Protein AF-A0A8D8DZF0-F1 (afdb_monomer_lite)

Organism: Culex pipiens (NCBI:txid7175)

InterPro domains:
  IPR008942 ENTH/VHS [G3DSA:1.25.40.90] (1-126)
  IPR008942 ENTH/VHS [SSF48464] (10-126)
  IPR011417 AP180 N-terminal homology (ANTH) domain [PF07651] (11-274)
  IPR013809 ENTH domain [PS50942] (3-131)
  IPR013809 ENTH domain [SM00273] (9-131)
  IPR030224 Sla2 family [PTHR10407] (5-303)

Foldseek 3Di:
DDDDPVLLVVLLVLLCQQLDLDLFHRDPVSLVSNQVSCVVHQECPSVCVRLVPPVLLPGLSSVLSSLLSLLSNLQRHHQCHLVVCLVCLVVLQVSLVSLCVPPLLSSPLSVLSSVLSSLLSVLCVVQVQQGSLNDDDPCSLVVSCVLPLVSLVVNLVSLLSNLVSLLSSLVSLVVSCVVVVPDCPDRNVVSSCVSNVSSLSSNQSSLVSNLVSLLSNLVPDDPVVCPVSVVSNQVSLVSLQVSLVVQVVRPSCVQFKDRWHDDPHDFDSNDNVSVVVDDRTDIDGDPDPPPPPPPPPPPDPDDPDPDDDDDDDDDDDD

Radius of gyration: 24.43 Å; chains: 1; bounding box: 61×41×110 Å

Secondary structure (DSSP, 8-state):
-PPPHHHHHHHHHHHHHHT-SSSSPPPHHHHHHHHHHHHHTTSSHHHHHHHTTS-TTT-HHHHHHHHHHHHHHHHHS-TTHHHHHGGGHHHHHHHHHHHHT--SSHHHHHHHHHHHHHHHHHHHHH-TTS-TT----TTHHHHHHTT-HHHHHHHHHHHHHHHHHHHHHHHHHHHHHHHTT--TTSHHHHHHHTTHHHHHHHHHHHHHHHHHHHHHHHHHS-TGGGHHHHHHHHHHHHHHHHHHHHHHTSHHHHTT-B-----SS---TT-THHHHT--PPP-BPPP--GGG-----------------PPPPPPPP-

Structure (mmCIF, N/CA/C/O backbone):
data_AF-A0A8D8DZF0-F1
#
_entry.id   AF-A0A8D8DZF0-F1
#
loop_
_atom_site.group_PDB
_atom_site.id
_atom_site.type_symbol
_atom_site.label_atom_id
_atom_site.label_alt_id
_atom_site.label_comp_id
_atom_site.label_asym_id
_atom_site.label_entity_id
_atom_site.label_seq_id
_atom_site.pdbx_PDB_ins_code
_atom_site.Cartn_x
_atom_site.Cartn_y
_atom_site.Cartn_z
_atom_site.occupancy
_atom_site.B_iso_or_equiv
_atom_site.auth_seq_id
_atom_site.auth_comp_id
_atom_site.auth_asym_id
_atom_site.auth_atom_id
_atom_site.pdbx_PDB_model_num
ATOM 1 N N . MET A 1 1 ? -14.101 5.273 -23.393 1.00 54.47 1 MET A N 1
ATOM 2 C CA . MET A 1 1 ? -13.353 5.794 -24.551 1.00 54.47 1 MET A CA 1
ATOM 3 C C . MET A 1 1 ? -12.095 4.962 -24.620 1.00 54.47 1 MET A C 1
ATOM 5 O O . MET A 1 1 ? -11.451 4.821 -23.587 1.00 54.47 1 MET A O 1
ATOM 9 N N . SER A 1 2 ? -11.855 4.296 -25.746 1.00 74.06 2 SER A N 1
ATOM 10 C CA . SER A 1 2 ? -10.623 3.526 -25.932 1.00 74.06 2 SER A CA 1
ATOM 11 C C . SER A 1 2 ? -9.455 4.498 -26.076 1.00 74.06 2 SER A C 1
ATOM 13 O O . SER A 1 2 ? -9.645 5.575 -26.639 1.00 74.06 2 SER A O 1
ATOM 15 N N . LEU A 1 3 ? -8.281 4.127 -25.564 1.00 84.62 3 LEU A N 1
ATOM 16 C CA . LEU A 1 3 ? -7.038 4.843 -25.858 1.00 84.62 3 LEU A CA 1
ATOM 17 C C . LEU A 1 3 ? -6.816 4.852 -27.374 1.00 84.62 3 LEU A C 1
ATOM 19 O O . LEU A 1 3 ? -7.144 3.870 -28.044 1.00 84.62 3 LEU A O 1
ATOM 23 N N . THR A 1 4 ? -6.244 5.933 -27.900 1.00 91.62 4 THR A N 1
ATOM 24 C CA . THR A 1 4 ? -5.711 5.926 -29.268 1.00 91.62 4 THR A CA 1
ATOM 25 C C . THR A 1 4 ? -4.501 4.990 -29.356 1.00 91.62 4 THR A C 1
ATOM 27 O O . THR A 1 4 ? -3.814 4.762 -28.355 1.00 91.62 4 THR A O 1
ATOM 30 N N . ASP A 1 5 ? -4.184 4.485 -30.550 1.00 90.88 5 ASP A N 1
ATOM 31 C CA . ASP A 1 5 ? -3.035 3.585 -30.745 1.00 90.88 5 ASP A CA 1
ATOM 32 C C . ASP A 1 5 ? -1.721 4.221 -30.278 1.00 90.88 5 ASP A C 1
ATOM 34 O O . ASP A 1 5 ? -0.899 3.578 -29.623 1.00 90.88 5 ASP A O 1
ATOM 38 N N . LYS A 1 6 ? -1.556 5.526 -30.534 1.00 92.06 6 LYS A N 1
ATOM 39 C CA . LYS A 1 6 ? -0.396 6.302 -30.082 1.00 92.06 6 LYS A CA 1
ATOM 40 C C . LYS A 1 6 ? -0.307 6.363 -28.555 1.00 92.06 6 LYS A C 1
ATOM 42 O O . LYS A 1 6 ? 0.773 6.177 -27.997 1.00 92.06 6 LYS A O 1
ATOM 47 N N . GLU A 1 7 ? -1.417 6.607 -27.861 1.00 92.25 7 GLU A N 1
ATOM 48 C CA . GLU A 1 7 ? -1.439 6.630 -26.392 1.00 92.25 7 GLU A CA 1
ATOM 49 C C . GLU A 1 7 ? -1.174 5.248 -25.793 1.00 92.25 7 GLU A C 1
ATOM 51 O O . GLU A 1 7 ? -0.400 5.131 -24.842 1.00 92.25 7 GLU A O 1
ATOM 56 N N . TYR A 1 8 ? -1.768 4.198 -26.364 1.00 94.50 8 TYR A N 1
ATOM 57 C CA . TYR A 1 8 ? -1.547 2.824 -25.920 1.00 94.50 8 TYR A CA 1
ATOM 58 C C . TYR A 1 8 ? -0.087 2.390 -26.122 1.00 94.50 8 TYR A C 1
ATOM 60 O O . TYR A 1 8 ? 0.518 1.778 -25.236 1.00 94.50 8 TYR A O 1
ATOM 68 N N . HIS A 1 9 ? 0.517 2.762 -27.252 1.00 95.62 9 HIS A N 1
ATOM 69 C CA . HIS A 1 9 ? 1.930 2.525 -27.532 1.00 95.62 9 HIS A CA 1
ATOM 70 C C . HIS A 1 9 ? 2.845 3.252 -26.531 1.00 95.62 9 HIS A C 1
ATOM 72 O O . HIS A 1 9 ? 3.725 2.636 -25.927 1.00 95.62 9 HIS A O 1
ATOM 78 N N . ASN A 1 10 ? 2.586 4.536 -26.262 1.00 95.44 10 ASN A N 1
ATOM 79 C CA . ASN A 1 10 ? 3.351 5.316 -25.284 1.00 95.44 10 ASN A CA 1
ATOM 80 C C . ASN A 1 10 ? 3.222 4.759 -23.856 1.00 95.44 10 ASN A C 1
ATOM 82 O O . ASN A 1 10 ? 4.208 4.708 -23.109 1.00 95.44 10 ASN A O 1
ATOM 86 N N . LEU A 1 11 ? 2.024 4.303 -23.475 1.00 96.88 11 LEU A N 1
ATOM 87 C CA . LEU A 1 11 ? 1.789 3.622 -22.202 1.00 96.88 11 LEU A CA 1
ATOM 88 C C . LEU A 1 11 ? 2.569 2.301 -22.131 1.00 96.88 11 LEU A C 1
ATOM 90 O O . LEU A 1 11 ? 3.189 2.013 -21.108 1.00 96.88 11 LEU A O 1
ATOM 94 N N . THR A 1 12 ? 2.612 1.545 -23.231 1.00 98.00 12 THR A N 1
ATOM 95 C CA . THR A 1 12 ? 3.369 0.287 -23.336 1.00 98.00 12 THR A CA 1
ATOM 96 C C . THR A 1 12 ? 4.862 0.505 -23.111 1.00 98.00 12 THR A C 1
ATOM 98 O O . THR A 1 12 ? 5.472 -0.196 -22.298 1.00 98.00 12 THR A O 1
ATOM 101 N N . ILE A 1 13 ? 5.446 1.514 -23.764 1.00 97.94 13 ILE A N 1
ATOM 102 C CA . ILE A 1 13 ? 6.850 1.897 -23.558 1.00 97.94 13 ILE A CA 1
ATOM 103 C C 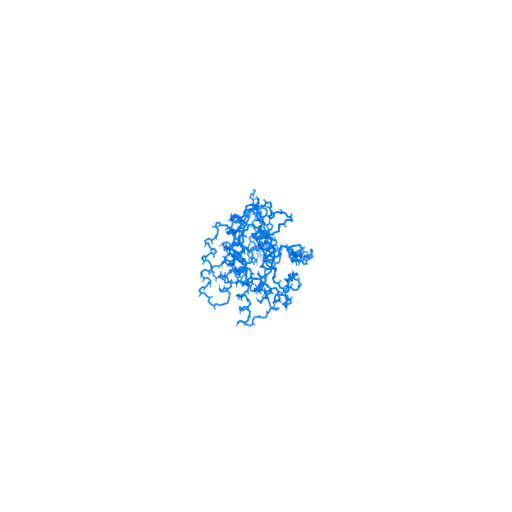. ILE A 1 13 ? 7.082 2.300 -22.100 1.00 97.94 13 ILE A C 1
ATOM 105 O O . ILE A 1 13 ? 8.064 1.879 -21.487 1.00 97.94 13 ILE A O 1
ATOM 109 N N . SER A 1 14 ? 6.182 3.104 -21.533 1.00 98.25 14 SER A N 1
ATOM 110 C CA . SER A 1 14 ? 6.330 3.631 -20.175 1.00 98.25 14 SER A CA 1
ATOM 111 C C . SER A 1 14 ? 6.291 2.525 -19.125 1.00 98.25 14 SER A C 1
ATOM 113 O O . SER A 1 14 ? 7.174 2.482 -18.272 1.00 98.25 14 SER A O 1
ATOM 115 N N . ILE A 1 15 ? 5.334 1.597 -19.213 1.00 98.44 15 ILE A N 1
ATOM 116 C CA . ILE A 1 15 ? 5.237 0.453 -18.296 1.00 98.44 15 ILE A CA 1
ATOM 117 C C . ILE A 1 15 ? 6.448 -0.474 -18.461 1.00 98.44 15 ILE A C 1
ATOM 119 O O . ILE A 1 15 ? 7.053 -0.853 -17.462 1.00 98.44 15 ILE A O 1
ATOM 123 N N . SER A 1 16 ? 6.867 -0.774 -19.696 1.00 98.25 16 SER A N 1
ATOM 124 C CA . SER A 1 16 ? 8.028 -1.647 -19.944 1.00 98.25 16 SER A CA 1
ATOM 125 C C . SER A 1 16 ? 9.328 -1.045 -19.395 1.00 98.25 16 SER A C 1
ATOM 127 O O . SER A 1 16 ? 10.128 -1.735 -18.766 1.00 98.25 16 SER A O 1
ATOM 129 N N . LYS A 1 17 ? 9.525 0.274 -19.546 1.00 98.19 17 LYS A N 1
ATOM 130 C CA . LYS A 1 17 ? 10.653 0.988 -18.922 1.00 98.19 17 LYS A CA 1
ATOM 131 C C . LYS A 1 17 ? 10.521 1.046 -17.399 1.00 98.19 17 LYS A C 1
ATOM 133 O O . LYS A 1 17 ? 11.528 0.939 -16.698 1.00 98.19 17 LYS A O 1
ATOM 138 N N . ALA A 1 18 ? 9.301 1.194 -16.877 1.00 98.19 18 ALA A N 1
ATOM 139 C CA . ALA A 1 18 ? 9.050 1.239 -15.442 1.00 98.19 18 ALA A CA 1
ATOM 140 C C . ALA A 1 18 ? 9.410 -0.076 -14.749 1.00 98.19 18 ALA A C 1
ATOM 142 O O . ALA A 1 18 ? 9.960 -0.039 -13.654 1.00 98.19 18 ALA A O 1
ATOM 143 N N . VAL A 1 19 ? 9.141 -1.216 -15.386 1.00 97.88 19 VAL A N 1
ATOM 144 C CA . VAL A 1 19 ? 9.384 -2.555 -14.830 1.00 97.88 19 VAL A CA 1
ATOM 145 C C . VAL A 1 19 ? 10.583 -3.263 -15.463 1.00 97.88 19 VAL A C 1
ATOM 147 O O . VAL A 1 19 ? 10.648 -4.482 -15.439 1.00 97.88 19 VAL A O 1
ATOM 150 N N . SER A 1 20 ? 11.553 -2.523 -16.009 1.00 97.50 20 SER A N 1
ATOM 151 C CA . SER A 1 20 ? 12.767 -3.118 -16.587 1.00 97.50 20 SER A CA 1
ATOM 152 C C . SER A 1 20 ? 13.546 -3.973 -15.576 1.00 97.50 20 SER A C 1
ATOM 154 O O . SER A 1 20 ? 13.471 -3.739 -14.367 1.00 97.50 20 SER A O 1
ATOM 156 N N . ASN A 1 21 ? 14.359 -4.911 -16.066 1.00 97.38 21 ASN A N 1
ATOM 157 C CA . ASN A 1 21 ? 15.190 -5.797 -15.240 1.00 97.38 21 ASN A CA 1
ATOM 158 C C . ASN A 1 21 ? 16.402 -5.107 -14.577 1.00 97.38 21 ASN A C 1
ATOM 160 O O . ASN A 1 21 ? 17.096 -5.735 -13.780 1.00 97.38 21 ASN A O 1
ATOM 164 N N . HIS A 1 22 ? 16.656 -3.829 -14.873 1.00 96.75 22 HIS A N 1
ATOM 165 C CA . HIS A 1 22 ? 17.703 -3.052 -14.216 1.00 96.75 22 HIS A CA 1
ATOM 166 C C . HIS A 1 22 ? 17.325 -2.758 -12.757 1.00 96.75 22 HIS A C 1
ATOM 168 O O . HIS A 1 22 ? 16.273 -2.161 -12.487 1.00 96.75 22 HIS A O 1
ATOM 174 N N . GLU A 1 23 ? 18.207 -3.149 -11.829 1.00 96.19 23 GLU A N 1
ATOM 175 C CA . GLU A 1 23 ? 18.064 -2.974 -10.376 1.00 96.19 23 GLU A CA 1
ATOM 176 C C . GLU A 1 23 ? 18.320 -1.512 -9.969 1.00 96.19 23 GLU A C 1
ATOM 178 O O . GLU A 1 23 ? 19.316 -1.151 -9.347 1.00 96.19 23 GLU A O 1
ATOM 183 N N . MET A 1 24 ? 17.398 -0.645 -10.376 1.00 96.25 24 MET A N 1
ATOM 184 C CA . MET A 1 24 ? 17.377 0.779 -10.067 1.00 96.25 24 MET A CA 1
ATOM 185 C C . MET A 1 24 ? 15.938 1.235 -9.789 1.00 96.25 24 MET A C 1
ATOM 187 O O . MET A 1 24 ? 14.995 0.603 -10.288 1.00 96.25 24 MET A O 1
ATOM 191 N N . PRO A 1 25 ? 15.741 2.332 -9.032 1.00 95.69 25 PRO A N 1
ATOM 192 C CA . PRO A 1 25 ? 14.415 2.885 -8.786 1.00 95.69 25 PRO A CA 1
ATOM 193 C C . PRO A 1 25 ? 13.656 3.168 -10.082 1.00 95.69 25 PRO A C 1
ATOM 195 O O . PRO A 1 25 ? 14.234 3.529 -11.111 1.00 95.69 25 PRO A O 1
ATOM 198 N N . ILE A 1 26 ? 12.333 3.030 -10.024 1.00 97.62 26 ILE A N 1
ATOM 199 C CA . ILE A 1 26 ? 11.468 3.380 -11.148 1.00 97.62 26 ILE A CA 1
ATOM 200 C C . ILE A 1 26 ? 11.538 4.895 -11.354 1.00 97.62 26 ILE A C 1
ATOM 202 O O . ILE A 1 26 ? 11.282 5.659 -10.426 1.00 97.62 26 ILE A O 1
ATOM 206 N N . LYS A 1 27 ? 11.855 5.337 -12.575 1.00 96.19 27 LYS A N 1
ATOM 207 C CA . LYS A 1 27 ? 11.875 6.771 -12.898 1.00 96.19 27 LYS A CA 1
ATOM 208 C C . LYS A 1 27 ? 10.474 7.374 -12.757 1.00 96.19 27 LYS A C 1
ATOM 210 O O . LYS A 1 27 ? 9.507 6.823 -13.294 1.00 96.19 27 LYS A O 1
ATOM 215 N N . VAL A 1 28 ? 10.387 8.546 -12.123 1.00 95.44 28 VAL A N 1
ATOM 216 C CA . VAL A 1 28 ? 9.127 9.255 -11.824 1.00 95.44 28 VAL A CA 1
ATOM 217 C C . VAL A 1 28 ? 8.277 9.459 -13.078 1.00 95.44 28 VAL A C 1
ATOM 219 O O . VAL A 1 28 ? 7.079 9.175 -13.055 1.00 95.44 28 VAL A O 1
ATOM 222 N N . LYS A 1 29 ? 8.893 9.839 -14.207 1.00 96.75 29 LYS A N 1
ATOM 223 C CA . LYS A 1 29 ? 8.183 10.033 -15.481 1.00 96.75 29 LYS A CA 1
ATOM 224 C C . LYS A 1 29 ? 7.403 8.802 -15.955 1.00 96.75 29 LYS A C 1
ATOM 226 O O . LYS A 1 29 ? 6.298 8.943 -16.470 1.00 96.75 29 LYS A O 1
ATOM 231 N N . HIS A 1 30 ? 7.922 7.592 -15.734 1.00 98.25 30 HIS A N 1
ATOM 232 C CA . HIS A 1 30 ? 7.238 6.360 -16.141 1.00 98.25 30 HIS A CA 1
ATOM 233 C C . HIS A 1 30 ? 6.101 5.979 -15.188 1.00 98.25 30 HIS A C 1
ATOM 235 O O . HIS A 1 30 ? 5.054 5.512 -15.643 1.00 98.25 30 HIS A O 1
ATOM 241 N N . VAL A 1 31 ? 6.265 6.232 -13.884 1.00 98.19 31 VAL A N 1
ATOM 242 C CA . VAL A 1 31 ? 5.181 6.074 -12.899 1.00 98.19 31 VAL A CA 1
ATOM 243 C C . VAL A 1 31 ? 4.044 7.045 -13.218 1.00 98.19 31 VAL A C 1
ATOM 245 O O . VAL A 1 31 ? 2.899 6.622 -13.363 1.00 98.19 31 VAL A O 1
ATOM 248 N N . ARG A 1 32 ? 4.367 8.329 -13.426 1.00 97.75 32 ARG A N 1
ATOM 249 C CA . ARG A 1 32 ? 3.401 9.383 -13.766 1.00 97.75 32 ARG A CA 1
ATOM 250 C C . ARG A 1 32 ? 2.653 9.077 -15.062 1.00 97.75 32 ARG A C 1
ATOM 252 O O . ARG A 1 32 ? 1.429 9.156 -15.078 1.00 97.75 32 ARG A O 1
ATOM 259 N N . ALA A 1 33 ? 3.358 8.672 -16.119 1.00 98.12 33 ALA A N 1
ATOM 260 C CA . ALA A 1 33 ? 2.728 8.272 -17.376 1.00 98.12 33 ALA A CA 1
ATOM 261 C C . ALA A 1 33 ? 1.774 7.077 -17.194 1.00 98.12 33 ALA A C 1
ATOM 263 O O . ALA A 1 33 ? 0.677 7.079 -17.748 1.00 98.12 33 ALA A O 1
ATOM 264 N N . SER A 1 34 ? 2.152 6.089 -16.375 1.00 98.31 34 SER A N 1
ATOM 265 C CA . SER A 1 34 ? 1.302 4.927 -16.082 1.00 98.31 34 SER A CA 1
ATOM 266 C C . SER A 1 34 ? 0.033 5.322 -15.314 1.00 98.31 34 SER A C 1
ATOM 268 O O . SER A 1 34 ? -1.056 4.859 -15.649 1.00 98.31 34 SER A O 1
ATOM 270 N N . ILE A 1 35 ? 0.157 6.220 -14.329 1.00 98.38 35 ILE A N 1
ATOM 271 C CA . ILE A 1 35 ? -0.975 6.774 -13.571 1.00 98.38 35 ILE A CA 1
ATOM 272 C C . ILE A 1 35 ? -1.916 7.543 -14.503 1.00 98.38 35 ILE A C 1
ATOM 274 O O . ILE A 1 35 ? -3.102 7.222 -14.559 1.00 98.38 35 ILE A O 1
ATOM 278 N N . ILE A 1 36 ? -1.401 8.493 -15.291 1.00 97.62 36 ILE A N 1
ATOM 279 C CA . ILE A 1 36 ? -2.192 9.279 -16.256 1.00 97.62 36 ILE A CA 1
ATOM 280 C C . ILE A 1 36 ? -2.894 8.361 -17.266 1.00 97.62 36 ILE A C 1
ATOM 282 O O . ILE A 1 36 ? -4.079 8.544 -17.552 1.00 97.62 36 ILE A O 1
ATOM 286 N N . GLY A 1 37 ? -2.209 7.315 -17.738 1.00 97.44 37 GLY A N 1
ATOM 287 C CA . GLY A 1 37 ? -2.785 6.316 -18.638 1.00 97.44 37 GLY A CA 1
ATOM 288 C C . GLY A 1 37 ? -4.036 5.633 -18.071 1.00 97.44 37 GLY A C 1
ATOM 289 O O . GLY A 1 37 ? -4.963 5.322 -18.824 1.00 97.44 37 GLY A O 1
ATOM 290 N N . THR A 1 38 ? -4.126 5.459 -16.748 1.00 98.00 38 THR A N 1
ATOM 291 C CA . THR A 1 38 ? -5.339 4.916 -16.108 1.00 98.00 38 THR A CA 1
ATOM 292 C C . THR A 1 38 ? -6.516 5.890 -16.168 1.00 98.00 38 THR A C 1
ATOM 294 O O . THR A 1 38 ? -7.656 5.457 -16.311 1.00 98.00 38 THR A O 1
ATOM 297 N N . PHE A 1 39 ? -6.275 7.204 -16.131 1.00 97.19 39 PHE A N 1
ATOM 298 C CA . PHE A 1 39 ? -7.331 8.206 -16.293 1.00 97.19 39 PHE A CA 1
ATOM 299 C C . PHE A 1 39 ? -7.814 8.281 -17.741 1.00 97.19 39 PHE A C 1
ATOM 301 O O . PHE A 1 39 ? -9.021 8.275 -17.978 1.00 97.19 39 PHE A O 1
ATOM 308 N N . HIS A 1 40 ? -6.895 8.252 -18.712 1.00 95.44 40 HIS A N 1
ATOM 309 C CA . HIS A 1 40 ? -7.254 8.244 -20.136 1.00 95.44 40 HIS A CA 1
ATOM 310 C C . HIS A 1 40 ? -8.076 6.996 -20.504 1.00 95.44 40 HIS A C 1
ATOM 312 O O . HIS A 1 40 ? -9.071 7.087 -21.221 1.00 95.44 40 HIS A O 1
ATOM 318 N N . SER A 1 41 ? -7.719 5.832 -19.947 1.00 95.00 41 SER A N 1
ATOM 319 C CA . SER A 1 41 ? -8.448 4.570 -20.155 1.00 95.00 41 SER A CA 1
ATOM 320 C C . SER A 1 41 ? -9.638 4.351 -19.210 1.00 95.00 41 SER A C 1
ATOM 322 O O . SER A 1 41 ? -10.310 3.321 -19.305 1.00 95.00 41 SER A O 1
ATOM 324 N N . LYS A 1 42 ? -9.940 5.313 -18.324 1.00 95.81 42 LYS A N 1
ATOM 325 C CA . LYS A 1 42 ? -11.022 5.247 -17.324 1.00 95.81 42 LYS A CA 1
ATOM 326 C C . LYS A 1 42 ? -10.952 4.007 -16.414 1.00 95.81 42 LYS A C 1
ATOM 328 O O . LYS A 1 42 ? -11.967 3.388 -16.102 1.00 95.81 42 LYS A O 1
ATOM 333 N N . GLY A 1 43 ? -9.751 3.623 -15.985 1.00 96.44 43 GLY A N 1
ATOM 334 C CA . GLY A 1 43 ? -9.500 2.548 -15.025 1.00 96.44 43 GLY A CA 1
ATOM 335 C C . GLY A 1 43 ? -8.226 1.750 -15.310 1.00 96.44 43 GLY A C 1
ATOM 336 O O . GLY A 1 43 ? -7.396 2.131 -16.126 1.00 96.44 43 GLY A O 1
ATOM 337 N N . GLY A 1 44 ? -8.071 0.602 -14.643 1.00 96.81 44 GLY A N 1
ATOM 338 C CA . GLY A 1 44 ? -6.843 -0.206 -14.725 1.00 96.81 44 GLY A CA 1
ATOM 339 C C . GLY A 1 44 ? -6.690 -1.129 -15.945 1.00 96.81 44 GLY A C 1
ATOM 340 O O . GLY A 1 44 ? -5.662 -1.788 -16.059 1.00 96.81 44 GLY A O 1
ATOM 341 N N . HIS A 1 45 ? -7.670 -1.227 -16.853 1.00 95.94 45 HIS A N 1
ATOM 342 C CA . HIS A 1 45 ? -7.676 -2.269 -17.897 1.00 95.94 45 HIS A CA 1
ATOM 343 C C . HIS A 1 45 ? -6.469 -2.201 -18.844 1.00 95.94 45 HIS A C 1
ATOM 345 O O . HIS A 1 45 ? -5.843 -3.224 -19.109 1.00 95.94 45 HIS A O 1
ATOM 351 N N . ALA A 1 46 ? -6.120 -1.004 -19.330 1.00 97.00 46 ALA A N 1
ATOM 352 C CA . ALA A 1 46 ? -4.985 -0.835 -20.238 1.00 97.00 46 ALA A CA 1
ATOM 353 C C . ALA A 1 46 ? -3.650 -1.131 -19.538 1.00 97.00 46 ALA A C 1
ATOM 355 O O . ALA A 1 46 ? -2.790 -1.797 -20.108 1.00 97.00 46 ALA A O 1
ATOM 356 N N . PHE A 1 47 ? -3.509 -0.697 -18.278 1.00 98.31 47 PHE A N 1
ATOM 357 C CA . PHE A 1 47 ? -2.352 -1.030 -17.448 1.00 98.31 47 PHE A CA 1
ATOM 358 C C . PHE A 1 47 ? -2.178 -2.547 -17.339 1.00 98.31 47 PHE A C 1
ATOM 360 O O . PHE A 1 47 ? -1.108 -3.056 -17.659 1.00 98.31 47 PHE A O 1
ATOM 367 N N . TRP A 1 48 ? -3.231 -3.277 -16.961 1.00 98.38 48 TRP A N 1
ATOM 368 C CA . TRP A 1 48 ? -3.159 -4.730 -16.804 1.00 98.38 48 TRP A CA 1
ATOM 369 C C . TRP A 1 48 ? -2.897 -5.457 -18.122 1.00 98.38 48 TRP A C 1
ATOM 371 O O . TRP A 1 48 ? -2.069 -6.361 -18.139 1.00 98.38 48 TRP A O 1
ATOM 381 N N . ALA A 1 49 ? -3.508 -5.033 -19.233 1.00 97.44 49 ALA A N 1
ATOM 382 C CA . ALA A 1 49 ? -3.271 -5.624 -20.555 1.00 97.44 49 ALA A CA 1
ATOM 383 C C . ALA A 1 49 ? -1.791 -5.582 -20.987 1.00 97.44 49 ALA A C 1
ATOM 385 O O . ALA A 1 49 ? -1.335 -6.463 -21.721 1.00 97.44 49 ALA A O 1
ATOM 386 N N . ILE A 1 50 ? -1.048 -4.575 -20.517 1.00 98.19 50 ILE A N 1
ATOM 387 C CA . ILE A 1 50 ? 0.384 -4.393 -20.774 1.00 98.19 50 ILE A CA 1
ATOM 388 C C . ILE A 1 50 ? 1.226 -5.081 -19.693 1.00 98.19 50 ILE A C 1
ATOM 390 O O . ILE A 1 50 ? 2.182 -5.788 -20.011 1.00 98.19 50 ILE A O 1
ATOM 394 N N . ALA A 1 51 ? 0.888 -4.879 -18.418 1.00 97.56 51 ALA A N 1
ATOM 395 C CA . ALA A 1 51 ? 1.691 -5.324 -17.286 1.00 97.56 51 ALA A CA 1
ATOM 396 C C . ALA A 1 51 ? 1.800 -6.853 -17.210 1.00 97.56 51 ALA A C 1
ATOM 398 O O . ALA A 1 51 ? 2.887 -7.363 -16.962 1.00 97.56 51 ALA A O 1
ATOM 399 N N . ILE A 1 52 ? 0.726 -7.594 -17.508 1.00 95.94 52 ILE A N 1
ATOM 400 C CA . ILE A 1 52 ? 0.753 -9.070 -17.496 1.00 95.94 52 ILE A CA 1
ATOM 401 C C . ILE A 1 52 ? 1.670 -9.680 -18.564 1.00 95.94 52 ILE A C 1
ATOM 403 O O . ILE A 1 52 ? 1.997 -10.857 -18.475 1.00 95.94 52 ILE A O 1
ATOM 407 N N . ARG A 1 53 ? 2.069 -8.904 -19.581 1.00 96.88 53 ARG A N 1
ATOM 408 C CA . ARG A 1 53 ? 2.990 -9.349 -20.642 1.00 96.88 53 ARG A CA 1
ATOM 409 C C . ARG A 1 53 ? 4.458 -9.166 -20.264 1.00 96.88 53 ARG A C 1
ATOM 411 O O . ARG A 1 53 ? 5.336 -9.556 -21.023 1.00 96.88 53 ARG A O 1
ATOM 418 N N . GLN A 1 54 ? 4.729 -8.521 -19.133 1.00 97.81 54 GLN A N 1
ATOM 419 C CA . GLN A 1 54 ? 6.081 -8.352 -18.618 1.00 97.81 54 GLN A CA 1
ATOM 420 C C . GLN A 1 54 ? 6.540 -9.665 -17.961 1.00 97.81 54 GLN A C 1
ATOM 422 O O . GLN A 1 54 ? 5.698 -10.395 -17.432 1.00 97.81 54 GLN A O 1
ATOM 427 N N . PRO A 1 55 ? 7.851 -9.968 -17.929 1.00 97.00 55 PRO A N 1
ATOM 428 C CA . PRO A 1 55 ? 8.391 -11.219 -17.379 1.00 97.00 55 PRO A CA 1
ATOM 429 C C . PRO A 1 55 ? 8.369 -11.257 -15.832 1.00 97.00 55 PRO A C 1
ATOM 431 O O . PRO A 1 55 ? 9.390 -11.436 -15.169 1.00 97.00 55 PRO A O 1
ATOM 434 N N . ILE A 1 56 ? 7.183 -11.081 -15.235 1.00 96.62 56 ILE A N 1
ATOM 435 C CA . ILE A 1 56 ? 6.929 -11.008 -13.782 1.00 96.62 56 ILE A CA 1
ATOM 436 C C . ILE A 1 56 ? 7.215 -12.345 -13.084 1.00 96.62 56 ILE A C 1
ATOM 438 O O . ILE A 1 56 ? 7.537 -12.359 -11.901 1.00 96.62 56 ILE A O 1
ATOM 442 N N . GLN A 1 57 ? 7.092 -13.473 -13.786 1.00 94.88 57 GLN A N 1
ATOM 443 C CA . GLN A 1 57 ? 7.377 -14.803 -13.227 1.00 94.88 57 GLN A CA 1
ATOM 444 C C . GLN A 1 57 ? 8.828 -15.250 -13.454 1.00 94.88 57 GLN A C 1
ATOM 446 O O . GLN A 1 57 ? 9.296 -16.162 -12.784 1.00 94.88 57 GLN A O 1
ATOM 451 N N . GLU A 1 58 ? 9.549 -14.596 -14.365 1.00 95.19 58 GLU A N 1
ATOM 452 C CA . GLU A 1 58 ? 10.896 -15.004 -14.787 1.00 95.19 58 GLU A CA 1
ATOM 453 C C . GLU A 1 58 ? 11.991 -14.135 -14.159 1.00 95.19 58 GLU A C 1
ATOM 455 O O . GLU A 1 58 ? 13.115 -14.590 -13.953 1.00 95.19 58 GLU A O 1
ATOM 460 N N . ASN A 1 59 ? 11.687 -12.871 -13.838 1.00 96.75 59 ASN A N 1
ATOM 461 C CA . ASN A 1 59 ? 12.673 -11.927 -13.330 1.00 96.75 59 ASN A CA 1
ATOM 462 C C . ASN A 1 59 ? 12.206 -11.227 -12.046 1.00 96.75 59 ASN A C 1
ATOM 464 O O . ASN A 1 59 ? 11.254 -10.446 -12.044 1.00 96.75 59 ASN A O 1
ATOM 468 N N . ARG A 1 60 ? 12.949 -11.440 -10.954 1.00 95.81 60 ARG A N 1
ATOM 469 C CA . ARG A 1 60 ? 12.630 -10.891 -9.625 1.00 95.81 60 ARG A CA 1
ATOM 470 C C . ARG A 1 60 ? 12.601 -9.365 -9.580 1.00 95.81 60 ARG A C 1
ATOM 472 O O . ARG A 1 60 ? 11.786 -8.792 -8.867 1.00 95.81 60 ARG A O 1
ATOM 479 N N . ILE A 1 61 ? 13.460 -8.691 -10.345 1.00 97.75 61 ILE A N 1
ATOM 480 C CA . ILE A 1 61 ? 13.509 -7.222 -10.373 1.00 97.75 61 ILE A CA 1
ATOM 481 C C . ILE A 1 61 ? 12.283 -6.672 -11.098 1.00 97.75 61 ILE A C 1
ATOM 483 O O . ILE A 1 61 ? 11.668 -5.714 -10.630 1.00 97.75 61 ILE A O 1
ATOM 487 N N . VAL A 1 62 ? 11.881 -7.325 -12.190 1.00 98.50 62 VAL A N 1
ATOM 488 C CA . VAL A 1 62 ? 10.642 -7.011 -12.913 1.00 98.50 62 VAL A CA 1
ATOM 489 C C . VAL A 1 62 ? 9.436 -7.220 -11.996 1.00 98.50 62 VAL A C 1
ATOM 491 O O . VAL A 1 62 ? 8.608 -6.322 -11.876 1.00 98.50 62 VAL A O 1
ATOM 494 N N . ALA A 1 63 ? 9.369 -8.347 -11.282 1.00 98.38 63 ALA A N 1
ATOM 495 C CA . ALA A 1 63 ? 8.298 -8.647 -10.331 1.00 98.38 63 ALA A CA 1
ATOM 496 C C . ALA A 1 63 ? 8.219 -7.632 -9.180 1.00 98.38 63 ALA A C 1
ATOM 498 O O . ALA A 1 63 ? 7.140 -7.141 -8.840 1.00 98.38 63 ALA A O 1
ATOM 499 N N . TRP A 1 64 ? 9.372 -7.272 -8.614 1.00 98.50 64 TRP A N 1
ATOM 500 C CA . TRP A 1 64 ? 9.484 -6.278 -7.554 1.00 98.50 64 TRP A CA 1
ATOM 501 C C . TRP A 1 64 ? 8.993 -4.899 -8.002 1.00 98.50 64 TRP A C 1
ATOM 503 O O . TRP A 1 64 ? 8.158 -4.271 -7.344 1.00 98.50 64 TRP A O 1
ATOM 513 N N . LYS A 1 65 ? 9.469 -4.439 -9.164 1.00 98.75 65 LYS A N 1
ATOM 514 C CA . LYS A 1 65 ? 9.085 -3.145 -9.740 1.00 98.75 65 LYS A CA 1
ATOM 515 C C . LYS A 1 65 ? 7.634 -3.146 -10.211 1.00 98.75 65 LYS A C 1
ATOM 517 O O . LYS A 1 65 ? 6.968 -2.124 -10.082 1.00 98.75 65 LYS A O 1
ATOM 522 N N . PHE A 1 66 ? 7.113 -4.280 -10.677 1.00 98.81 66 PHE A N 1
ATOM 523 C CA . PHE A 1 66 ? 5.690 -4.453 -10.960 1.00 98.81 66 PHE A CA 1
ATOM 524 C C . PHE A 1 66 ? 4.843 -4.249 -9.700 1.00 98.81 66 PHE A C 1
ATOM 526 O O . PHE A 1 66 ? 3.905 -3.457 -9.740 1.00 98.81 66 PHE A O 1
ATOM 533 N N . CYS A 1 67 ? 5.198 -4.881 -8.574 1.00 98.81 67 CYS A N 1
ATOM 534 C CA . CYS A 1 67 ? 4.475 -4.690 -7.314 1.00 98.81 67 CYS A CA 1
ATOM 535 C C . CYS A 1 67 ? 4.495 -3.218 -6.878 1.00 98.81 67 CYS A C 1
ATOM 537 O O . CYS A 1 67 ? 3.460 -2.662 -6.513 1.00 98.81 67 CYS A O 1
ATOM 539 N N . HIS A 1 68 ? 5.653 -2.558 -6.995 1.00 98.81 68 HIS A N 1
ATOM 540 C CA . HIS A 1 68 ? 5.784 -1.134 -6.693 1.00 98.81 68 HIS A CA 1
ATOM 541 C C . HIS A 1 68 ? 4.909 -0.254 -7.594 1.00 98.81 68 HIS A C 1
ATOM 543 O O . HIS A 1 68 ? 4.162 0.591 -7.100 1.00 98.81 68 HIS A O 1
ATOM 549 N N . LEU A 1 69 ? 4.973 -0.461 -8.910 1.00 98.88 69 LEU A N 1
ATOM 550 C CA . LEU A 1 69 ? 4.178 0.301 -9.864 1.00 98.88 69 LEU A CA 1
ATOM 551 C C . LEU A 1 69 ? 2.680 0.077 -9.635 1.00 98.88 69 LEU A C 1
ATOM 553 O O . LEU A 1 69 ? 1.925 1.044 -9.607 1.00 98.88 69 LEU A O 1
ATOM 557 N N . LEU A 1 70 ? 2.255 -1.169 -9.411 1.00 98.88 70 LEU A N 1
ATOM 558 C CA . LEU A 1 70 ? 0.865 -1.491 -9.107 1.00 98.88 70 LEU A CA 1
ATOM 559 C C . LEU A 1 70 ? 0.405 -0.801 -7.819 1.00 98.88 70 LEU A C 1
ATOM 561 O O . LEU A 1 70 ? -0.659 -0.192 -7.826 1.00 98.88 70 LEU A O 1
ATOM 565 N N . HIS A 1 71 ? 1.208 -0.799 -6.750 1.00 98.88 71 HIS A N 1
ATOM 566 C CA . HIS A 1 71 ? 0.874 -0.080 -5.515 1.00 98.88 71 HIS A CA 1
ATOM 567 C C . HIS A 1 71 ? 0.593 1.406 -5.789 1.00 98.88 71 HIS A C 1
ATOM 569 O O . HIS A 1 71 ? -0.446 1.930 -5.386 1.00 98.88 71 HIS A O 1
ATOM 575 N N . LYS A 1 72 ? 1.465 2.067 -6.563 1.00 98.75 72 LYS A N 1
ATOM 576 C CA . LYS A 1 72 ? 1.282 3.466 -6.981 1.00 98.75 72 LYS A CA 1
ATOM 577 C C . LYS A 1 72 ? 0.017 3.657 -7.827 1.00 98.75 72 LYS A C 1
ATOM 579 O O . LYS A 1 72 ? -0.713 4.615 -7.603 1.00 98.75 72 LYS A O 1
ATOM 584 N N . ILE A 1 73 ? -0.287 2.741 -8.749 1.00 98.75 73 ILE A N 1
ATOM 585 C CA . ILE A 1 73 ? -1.505 2.785 -9.580 1.00 98.75 73 ILE A CA 1
ATOM 586 C C . ILE A 1 73 ? -2.775 2.625 -8.740 1.00 98.75 73 ILE A C 1
ATOM 588 O O . ILE A 1 73 ? -3.745 3.342 -8.969 1.00 98.75 73 ILE A O 1
ATOM 592 N N . LEU A 1 74 ? -2.780 1.717 -7.763 1.00 98.75 74 LEU A N 1
ATOM 593 C CA . LEU A 1 74 ? -3.915 1.532 -6.853 1.00 98.75 74 LEU A CA 1
ATOM 594 C C . LEU A 1 74 ? -4.123 2.744 -5.944 1.00 98.75 74 LEU A C 1
ATOM 596 O O . LEU A 1 74 ? -5.247 3.019 -5.538 1.00 98.75 74 LEU A O 1
ATOM 600 N N . ARG A 1 75 ? -3.045 3.466 -5.631 1.00 98.19 75 ARG A N 1
ATOM 601 C CA . ARG A 1 75 ? -3.082 4.639 -4.762 1.00 98.19 75 ARG A CA 1
ATOM 602 C C . ARG A 1 75 ? -3.483 5.925 -5.488 1.00 98.19 75 ARG A C 1
ATOM 604 O O . ARG A 1 75 ? -4.276 6.701 -4.968 1.00 98.19 75 ARG A O 1
ATOM 611 N N . GLU A 1 76 ? -2.911 6.170 -6.664 1.00 98.06 76 GLU A N 1
ATOM 612 C CA . GLU A 1 76 ? -2.953 7.473 -7.356 1.00 98.06 76 GLU A CA 1
ATOM 613 C C . GLU A 1 76 ? -3.632 7.420 -8.730 1.00 98.06 76 GLU A C 1
ATOM 615 O O . GLU A 1 76 ? -3.838 8.458 -9.357 1.00 98.06 76 GLU A O 1
ATOM 620 N N . GLY A 1 77 ? -3.964 6.225 -9.222 1.00 98.00 77 GLY A N 1
ATOM 621 C CA . GLY A 1 77 ? -4.665 6.038 -10.487 1.00 98.00 77 GLY A CA 1
ATOM 622 C C . GLY A 1 77 ? -6.152 6.385 -10.426 1.00 98.00 77 GLY A C 1
ATOM 623 O O . GLY A 1 77 ? -6.696 6.815 -9.410 1.00 98.00 77 GLY A O 1
ATOM 624 N N . HIS A 1 78 ? -6.828 6.161 -11.551 1.00 98.31 78 HIS A N 1
ATOM 625 C CA . HIS A 1 78 ? -8.272 6.336 -11.671 1.00 98.31 78 HIS A CA 1
ATOM 626 C C . HIS A 1 78 ? -9.031 5.538 -10.584 1.00 98.31 78 HIS A C 1
ATOM 628 O O . HIS A 1 78 ? -8.649 4.400 -10.317 1.00 98.31 78 HIS A O 1
ATOM 634 N N . PRO A 1 79 ? -10.145 6.041 -10.007 1.00 96.69 79 PRO A N 1
ATOM 635 C CA . PRO A 1 79 ? -10.853 5.372 -8.900 1.00 96.69 79 PRO A CA 1
ATOM 636 C C . PRO A 1 79 ? -11.239 3.904 -9.152 1.00 96.69 79 PRO A C 1
ATOM 638 O O . PRO A 1 79 ? -11.227 3.082 -8.242 1.00 96.69 79 PRO A O 1
ATOM 641 N N . LEU A 1 80 ? -11.515 3.543 -10.409 1.00 97.31 80 LEU A N 1
ATOM 642 C CA . LEU A 1 80 ? -11.818 2.160 -10.808 1.00 97.31 80 LEU A CA 1
ATOM 643 C C . LEU A 1 80 ? -10.595 1.223 -10.851 1.00 97.31 80 LEU A C 1
ATOM 645 O O . LEU A 1 80 ? -10.742 0.040 -11.150 1.00 97.31 80 LEU A O 1
ATOM 649 N N . CYS A 1 81 ? -9.378 1.709 -10.593 1.00 98.38 81 CYS A N 1
ATOM 650 C CA . CYS A 1 81 ? -8.170 0.885 -10.611 1.00 98.38 81 CYS A CA 1
ATOM 651 C C . CYS A 1 81 ? -8.236 -0.254 -9.595 1.00 98.38 81 CYS A C 1
ATOM 653 O O . CYS A 1 81 ? -7.932 -1.380 -9.979 1.00 98.38 81 CYS A O 1
ATOM 655 N N . CYS A 1 82 ? -8.676 -0.012 -8.355 1.00 97.56 82 CYS A N 1
ATOM 656 C CA . CYS A 1 82 ? -8.827 -1.078 -7.357 1.00 97.56 82 CYS A CA 1
ATOM 657 C C . CYS A 1 82 ? -9.823 -2.144 -7.831 1.00 97.56 82 CYS A C 1
ATOM 659 O O . CYS A 1 82 ? -9.472 -3.319 -7.923 1.00 97.56 82 CYS A O 1
ATOM 661 N N . GLN A 1 83 ? -11.016 -1.720 -8.256 1.00 96.69 83 GLN A N 1
ATOM 662 C CA . GLN A 1 83 ? -12.064 -2.627 -8.729 1.00 96.69 83 GLN A CA 1
ATOM 663 C C . GLN A 1 83 ? -11.629 -3.446 -9.955 1.00 96.69 83 GLN A C 1
ATOM 665 O O . GLN A 1 83 ? -11.824 -4.657 -10.003 1.00 96.69 83 GLN A O 1
ATOM 670 N N . HIS A 1 84 ? -11.009 -2.822 -10.960 1.00 97.31 84 HIS A N 1
ATOM 671 C CA . HIS A 1 84 ? -10.536 -3.548 -12.143 1.00 97.31 84 HIS A CA 1
ATOM 672 C C . HIS A 1 84 ? -9.387 -4.510 -11.803 1.00 97.31 84 HIS A C 1
ATOM 674 O O . HIS A 1 84 ? -9.287 -5.585 -12.394 1.00 97.31 84 HIS A O 1
ATOM 680 N N . SER A 1 85 ? -8.548 -4.150 -10.830 1.00 98.50 85 SER A N 1
ATOM 681 C CA . SER A 1 85 ? -7.415 -4.967 -10.384 1.00 98.50 85 SER A CA 1
ATOM 682 C C . SER A 1 85 ? -7.832 -6.191 -9.566 1.00 98.50 85 SER A C 1
ATOM 684 O O . SER A 1 85 ? -7.095 -7.174 -9.565 1.00 98.50 85 SER A O 1
ATOM 686 N N . MET A 1 86 ? -9.020 -6.194 -8.942 1.00 98.06 86 MET A N 1
ATOM 687 C CA . MET A 1 86 ? -9.546 -7.360 -8.210 1.00 98.06 86 MET A CA 1
ATOM 688 C C . MET A 1 86 ? -9.587 -8.633 -9.063 1.00 98.06 86 MET A C 1
ATOM 690 O O . MET A 1 86 ? -9.319 -9.726 -8.565 1.00 98.06 86 MET A O 1
ATOM 694 N N . ARG A 1 87 ? -9.823 -8.506 -10.375 1.00 97.50 87 ARG A N 1
ATOM 695 C CA . ARG A 1 87 ? -9.812 -9.637 -11.324 1.00 97.50 87 ARG A CA 1
ATOM 696 C C . ARG A 1 87 ? -8.454 -10.339 -11.413 1.00 97.50 87 ARG A C 1
ATOM 698 O O . ARG A 1 87 ? -8.389 -11.502 -11.796 1.00 97.50 87 ARG A O 1
ATOM 705 N N . HIS A 1 88 ? -7.380 -9.650 -11.037 1.00 98.25 88 HIS A N 1
ATOM 706 C CA . HIS A 1 88 ? -6.009 -10.154 -11.061 1.00 98.25 88 HIS A CA 1
ATOM 707 C C . HIS A 1 88 ? -5.518 -10.621 -9.680 1.00 98.25 88 HIS A C 1
ATOM 709 O O . HIS A 1 88 ? -4.363 -11.023 -9.546 1.00 98.25 88 HIS A O 1
ATOM 715 N N . ARG A 1 89 ? -6.388 -10.641 -8.657 1.00 98.56 89 ARG A N 1
ATOM 716 C CA . ARG A 1 89 ? -6.065 -11.121 -7.302 1.00 98.56 89 ARG A CA 1
ATOM 717 C C . ARG A 1 89 ? -5.419 -12.509 -7.306 1.00 98.56 89 ARG A C 1
ATOM 719 O O . ARG A 1 89 ? -4.412 -12.713 -6.636 1.00 98.56 89 ARG A O 1
ATOM 726 N N . GLY A 1 90 ? -5.967 -13.452 -8.078 1.00 98.50 90 GLY A N 1
ATOM 727 C CA . GLY A 1 90 ? -5.421 -14.811 -8.180 1.00 98.50 90 GLY A CA 1
ATOM 728 C C . GLY A 1 90 ? -3.977 -14.830 -8.689 1.00 98.50 90 GLY A C 1
ATOM 729 O O . GLY A 1 90 ? -3.128 -15.489 -8.100 1.00 98.50 90 GLY A O 1
ATOM 730 N N . MET A 1 91 ? -3.670 -14.028 -9.715 1.00 97.88 91 MET A N 1
ATOM 731 C CA . MET A 1 91 ? -2.310 -13.895 -10.249 1.00 97.88 91 MET A CA 1
ATOM 732 C C . MET A 1 91 ? -1.328 -13.373 -9.190 1.00 97.88 91 MET A C 1
ATOM 734 O O . MET A 1 91 ? -0.211 -13.877 -9.108 1.00 97.88 91 MET A O 1
ATOM 738 N N . LEU A 1 92 ? -1.727 -12.389 -8.375 1.00 98.50 92 LEU A N 1
ATOM 739 C CA . LEU A 1 92 ? -0.877 -11.853 -7.304 1.00 98.50 92 LEU A CA 1
ATOM 740 C C . LEU A 1 92 ? -0.579 -12.908 -6.232 1.00 98.50 92 LEU A C 1
ATOM 742 O O . LEU A 1 92 ? 0.566 -13.029 -5.801 1.00 98.50 92 LEU A O 1
ATOM 746 N N . ILE A 1 93 ? -1.584 -13.697 -5.839 1.00 98.50 93 ILE A N 1
ATOM 747 C CA . ILE A 1 93 ? -1.415 -14.790 -4.870 1.00 98.50 93 ILE A CA 1
ATOM 748 C C . ILE A 1 93 ? -0.423 -15.829 -5.398 1.00 98.50 93 ILE A C 1
ATOM 750 O O . ILE A 1 93 ? 0.506 -16.207 -4.683 1.00 98.50 93 ILE A O 1
ATOM 754 N N . GLU A 1 94 ? -0.584 -16.268 -6.648 1.00 97.88 94 GLU A N 1
ATOM 755 C CA . GLU A 1 94 ? 0.312 -17.261 -7.246 1.00 97.88 94 GLU A CA 1
ATOM 756 C C . GLU A 1 94 ? 1.731 -16.715 -7.449 1.00 97.88 94 GLU A C 1
ATOM 758 O O . GLU A 1 94 ? 2.701 -17.413 -7.156 1.00 97.88 94 GLU A O 1
ATOM 763 N N . ALA A 1 95 ? 1.878 -15.445 -7.844 1.00 97.00 95 ALA A N 1
ATOM 764 C CA . ALA A 1 95 ? 3.186 -14.794 -7.915 1.00 97.00 95 ALA A CA 1
ATOM 765 C C . ALA A 1 95 ? 3.876 -14.759 -6.540 1.00 97.00 95 ALA A C 1
ATOM 767 O O . ALA A 1 95 ? 5.065 -15.059 -6.437 1.00 97.00 95 ALA A O 1
ATOM 768 N N . GLY A 1 96 ? 3.134 -14.453 -5.473 1.00 97.06 96 GLY A N 1
ATOM 769 C CA . GLY A 1 96 ? 3.661 -14.458 -4.111 1.00 97.06 96 GLY A CA 1
ATOM 770 C C . GLY A 1 96 ? 4.127 -15.834 -3.642 1.00 97.06 96 GLY A C 1
ATOM 771 O O . GLY A 1 96 ? 5.174 -15.943 -3.002 1.00 97.06 96 GLY A O 1
ATOM 772 N N . LYS A 1 97 ? 3.386 -16.896 -3.986 1.00 96.56 97 LYS A N 1
ATOM 773 C CA . LYS A 1 97 ? 3.798 -18.283 -3.717 1.00 96.56 97 LYS A CA 1
ATOM 774 C C . LYS A 1 97 ? 5.075 -18.633 -4.477 1.00 96.56 97 LYS A C 1
ATOM 776 O O . LYS A 1 97 ? 6.036 -19.071 -3.851 1.00 96.56 97 LYS A O 1
ATOM 781 N N . LEU A 1 98 ? 5.101 -18.378 -5.788 1.00 96.12 98 LEU A N 1
ATOM 782 C CA . LEU A 1 98 ? 6.244 -18.647 -6.664 1.00 96.12 98 LEU A CA 1
ATOM 783 C C . LEU A 1 98 ? 7.530 -18.017 -6.120 1.00 96.12 98 LEU A C 1
ATOM 785 O O . LEU A 1 98 ? 8.499 -18.719 -5.840 1.00 96.12 98 LEU A O 1
ATOM 789 N N . TRP A 1 99 ? 7.524 -16.697 -5.924 1.00 96.00 99 TRP A N 1
ATOM 790 C CA . TRP A 1 99 ? 8.695 -15.966 -5.443 1.00 96.00 99 TRP A CA 1
ATOM 791 C C . TRP A 1 99 ? 9.032 -16.303 -3.989 1.00 96.00 99 TRP A C 1
ATOM 793 O O . TRP A 1 99 ? 10.200 -16.314 -3.616 1.00 96.00 99 TRP A O 1
ATOM 803 N N . GLY A 1 100 ? 8.032 -16.657 -3.181 1.00 93.56 100 GLY A N 1
ATOM 804 C CA . GLY A 1 100 ? 8.211 -17.083 -1.798 1.00 93.56 100 GLY A CA 1
ATOM 805 C C . GLY A 1 100 ? 8.960 -18.404 -1.615 1.00 93.56 100 GLY A C 1
ATOM 806 O O . GLY A 1 100 ? 9.456 -18.651 -0.517 1.00 93.56 100 GLY A O 1
ATOM 807 N N . HIS A 1 101 ? 9.057 -19.241 -2.652 1.00 91.75 101 HIS A N 1
ATOM 808 C CA . HIS A 1 101 ? 9.903 -20.439 -2.637 1.00 91.75 101 HIS A CA 1
ATOM 809 C C . HIS A 1 101 ? 11.390 -20.120 -2.856 1.00 91.75 101 HIS A C 1
ATOM 811 O O . HIS A 1 101 ? 12.249 -20.942 -2.534 1.00 91.75 101 HIS A O 1
ATOM 817 N N . LEU A 1 102 ? 11.704 -18.932 -3.378 1.00 82.31 102 LEU A N 1
ATOM 818 C CA . LEU A 1 102 ? 13.063 -18.483 -3.644 1.00 82.31 102 LEU A CA 1
ATOM 819 C C . LEU A 1 102 ? 13.560 -17.649 -2.451 1.00 82.31 102 LEU A C 1
ATOM 821 O O . LEU A 1 102 ? 13.146 -16.513 -2.233 1.00 82.31 102 LEU A O 1
ATOM 825 N N . ASN A 1 103 ? 14.469 -18.214 -1.654 1.00 72.25 103 ASN A N 1
ATOM 826 C CA . ASN A 1 103 ? 15.042 -17.559 -0.468 1.00 72.25 103 ASN A CA 1
ATOM 827 C C . ASN A 1 103 ? 16.184 -16.573 -0.821 1.00 72.25 103 ASN A C 1
ATOM 829 O O . ASN A 1 103 ? 17.211 -16.542 -0.151 1.00 72.25 103 ASN A O 1
ATOM 833 N N . ASP A 1 104 ? 16.032 -15.767 -1.878 1.00 78.88 104 ASP A N 1
ATOM 834 C CA . ASP A 1 104 ? 17.088 -14.897 -2.437 1.00 78.88 104 ASP A CA 1
ATOM 835 C C . ASP A 1 104 ? 16.945 -13.402 -2.065 1.00 78.88 104 ASP A C 1
ATOM 837 O O . ASP A 1 104 ? 17.436 -12.503 -2.754 1.00 78.88 104 ASP A O 1
ATOM 841 N N . GLY A 1 105 ? 16.255 -13.115 -0.957 1.00 83.75 105 GLY A N 1
ATOM 842 C CA . GLY A 1 105 ? 15.993 -11.764 -0.453 1.00 83.75 105 GLY A CA 1
ATOM 843 C C . GLY A 1 105 ? 14.820 -11.086 -1.156 1.00 83.75 105 GLY A C 1
ATOM 844 O O . GLY A 1 105 ? 13.805 -10.807 -0.516 1.00 83.75 105 GLY A O 1
ATOM 845 N N . TYR A 1 106 ? 14.920 -10.877 -2.473 1.00 93.25 106 TYR A N 1
ATOM 846 C CA . TYR A 1 106 ? 13.810 -10.321 -3.254 1.00 93.25 106 TYR A CA 1
ATOM 847 C C . TYR A 1 106 ? 12.607 -11.256 -3.285 1.00 93.25 106 TYR A C 1
ATOM 849 O O . TYR A 1 106 ? 11.495 -10.757 -3.164 1.00 93.25 106 TYR A O 1
ATOM 857 N N . GLY A 1 107 ? 12.797 -12.575 -3.391 1.00 95.56 107 GLY A N 1
ATOM 858 C CA . GLY A 1 107 ? 11.687 -13.530 -3.395 1.00 95.56 107 GLY A CA 1
ATOM 859 C C . GLY A 1 107 ? 10.773 -13.393 -2.172 1.00 95.56 107 GLY A C 1
ATOM 860 O O . GLY A 1 107 ? 9.553 -13.255 -2.303 1.00 95.56 107 GLY A O 1
ATOM 861 N N . ILE A 1 108 ? 11.370 -13.288 -0.978 1.00 95.81 108 ILE A N 1
ATOM 862 C CA . ILE A 1 108 ? 10.642 -13.045 0.277 1.00 95.81 108 ILE A CA 1
ATOM 863 C C . ILE A 1 108 ? 9.975 -11.661 0.266 1.00 95.81 108 ILE A C 1
ATOM 865 O O . ILE A 1 108 ? 8.801 -11.550 0.618 1.00 95.81 108 ILE A O 1
ATOM 869 N N . CYS A 1 109 ? 10.675 -10.614 -0.182 1.00 97.31 109 CYS A N 1
ATOM 870 C CA . CYS A 1 109 ? 10.085 -9.275 -0.283 1.00 97.31 109 CYS A CA 1
ATOM 871 C C . CYS A 1 109 ? 8.869 -9.267 -1.227 1.00 97.31 109 CYS A C 1
ATOM 873 O O . CYS A 1 109 ? 7.831 -8.702 -0.890 1.00 97.31 109 CYS A O 1
ATOM 875 N N . ILE A 1 110 ? 8.960 -9.930 -2.384 1.00 98.38 110 ILE A N 1
ATOM 876 C CA . ILE A 1 110 ? 7.875 -10.033 -3.367 1.00 98.38 110 ILE A CA 1
ATOM 877 C C . ILE A 1 110 ? 6.686 -10.780 -2.766 1.00 98.38 110 ILE A C 1
ATOM 879 O O . ILE A 1 110 ? 5.572 -10.279 -2.872 1.00 98.38 110 ILE A O 1
ATOM 883 N N . LYS A 1 111 ? 6.907 -11.905 -2.071 1.00 98.06 111 LYS A N 1
ATOM 884 C CA . LYS A 1 111 ? 5.848 -12.649 -1.366 1.00 98.06 111 LYS A CA 1
ATOM 885 C C . LYS A 1 111 ? 5.033 -11.740 -0.444 1.00 98.06 111 LYS A C 1
ATOM 887 O O . LYS A 1 111 ? 3.801 -11.730 -0.509 1.00 98.06 111 LYS A O 1
ATOM 892 N N . HIS A 1 112 ? 5.713 -10.969 0.404 1.00 98.56 112 HIS A N 1
ATOM 893 C CA . HIS A 1 112 ? 5.046 -10.041 1.317 1.00 98.56 112 HIS A CA 1
ATOM 894 C C . HIS A 1 112 ? 4.384 -8.877 0.575 1.00 98.56 112 HIS A C 1
ATOM 896 O O . HIS A 1 112 ? 3.287 -8.467 0.945 1.00 98.56 112 HIS A O 1
ATOM 902 N N . TYR A 1 113 ? 4.983 -8.390 -0.513 1.00 98.81 113 TYR A N 1
ATOM 903 C CA . TYR A 1 113 ? 4.409 -7.279 -1.264 1.00 98.81 113 TYR A CA 1
ATOM 904 C C . TYR A 1 113 ? 3.145 -7.689 -2.023 1.00 98.81 113 TYR A C 1
ATOM 906 O O . TYR A 1 113 ? 2.132 -6.997 -1.969 1.00 98.81 113 TYR A O 1
ATOM 914 N N . THR A 1 114 ? 3.141 -8.853 -2.670 1.00 98.75 114 THR A N 1
ATOM 915 C CA . THR A 1 114 ? 1.929 -9.378 -3.308 1.00 98.75 114 THR A CA 1
ATOM 916 C C . THR A 1 114 ? 0.818 -9.627 -2.295 1.00 98.75 114 THR A C 1
ATOM 918 O O . THR A 1 114 ? -0.339 -9.366 -2.612 1.00 98.75 114 THR A O 1
ATOM 921 N N . LYS A 1 115 ? 1.155 -10.062 -1.069 1.00 98.88 115 LYS A N 1
ATOM 922 C CA . LYS A 1 115 ? 0.177 -10.204 0.018 1.00 98.88 115 LYS A CA 1
ATOM 923 C C . LYS A 1 115 ? -0.437 -8.849 0.377 1.00 98.88 115 LYS A C 1
ATOM 925 O O . LYS A 1 115 ? -1.652 -8.718 0.327 1.00 98.88 115 LYS A O 1
ATOM 930 N N . LEU A 1 116 ? 0.396 -7.832 0.612 1.00 98.94 116 LEU A N 1
ATOM 931 C CA . LEU A 1 116 ? -0.055 -6.464 0.878 1.00 98.94 116 LEU A CA 1
ATOM 932 C C . LEU A 1 116 ? -0.966 -5.921 -0.235 1.00 98.94 116 LEU A C 1
ATOM 934 O O . LEU A 1 116 ? -1.995 -5.312 0.042 1.00 98.94 116 LEU A O 1
ATOM 938 N N . LEU A 1 117 ? -0.609 -6.153 -1.502 1.00 98.88 117 LEU A N 1
ATOM 939 C CA . LEU A 1 117 ? -1.422 -5.725 -2.642 1.00 98.88 117 LEU A CA 1
ATOM 940 C C . LEU A 1 117 ? -2.783 -6.427 -2.666 1.00 98.88 117 LEU A C 1
ATOM 942 O O . LEU A 1 117 ? -3.787 -5.777 -2.940 1.00 98.88 117 LEU A O 1
ATOM 946 N N . VAL A 1 118 ? -2.840 -7.725 -2.354 1.00 98.88 118 VAL A N 1
ATOM 947 C CA . VAL A 1 118 ? -4.106 -8.462 -2.221 1.00 98.88 118 VAL A CA 1
ATOM 948 C C . VAL A 1 118 ? -4.945 -7.898 -1.074 1.00 98.88 118 VAL A C 1
ATOM 950 O O . VAL A 1 118 ? -6.121 -7.621 -1.286 1.00 98.88 118 VAL A O 1
ATOM 953 N N . THR A 1 119 ? -4.344 -7.641 0.089 1.00 98.88 119 THR A N 1
ATOM 954 C CA . THR A 1 119 ? -5.025 -7.030 1.242 1.00 98.88 119 THR A CA 1
ATOM 955 C C . THR A 1 119 ? -5.581 -5.647 0.902 1.00 98.88 119 THR A C 1
ATOM 957 O O . THR A 1 119 ? -6.748 -5.376 1.177 1.00 98.88 119 THR A O 1
ATOM 960 N N . LYS A 1 120 ? -4.807 -4.799 0.206 1.00 98.81 120 LYS A N 1
ATOM 961 C CA . LYS A 1 120 ? -5.276 -3.500 -0.311 1.00 98.81 120 LYS A CA 1
ATOM 962 C C . LYS A 1 120 ? -6.483 -3.668 -1.233 1.00 98.81 120 LYS A C 1
ATOM 964 O O . LYS A 1 120 ? -7.468 -2.945 -1.106 1.00 98.81 120 LYS A O 1
ATOM 969 N N . LEU A 1 121 ? -6.408 -4.602 -2.178 1.00 98.81 121 LEU A N 1
ATOM 970 C CA . LEU A 1 121 ? -7.482 -4.851 -3.134 1.00 98.81 121 LEU A CA 1
ATOM 971 C C . LEU A 1 121 ? -8.772 -5.308 -2.435 1.00 98.81 121 LEU A C 1
ATOM 973 O O . LEU A 1 121 ? -9.826 -4.727 -2.678 1.00 98.81 121 LEU A O 1
ATOM 977 N N . GLU A 1 122 ? -8.680 -6.273 -1.521 1.00 98.75 122 GLU A N 1
ATOM 978 C CA . GLU A 1 122 ? -9.822 -6.760 -0.741 1.00 98.75 122 GLU A CA 1
ATOM 979 C C . GLU A 1 122 ? -10.413 -5.687 0.182 1.00 98.75 122 GLU A C 1
ATOM 981 O O . GLU A 1 122 ? -11.633 -5.577 0.290 1.00 98.75 122 GLU A O 1
ATOM 986 N N . PHE A 1 123 ? -9.566 -4.864 0.810 1.00 98.75 123 PHE A N 1
ATOM 987 C CA . PHE A 1 123 ? -10.004 -3.731 1.622 1.00 98.75 123 PHE A CA 1
ATOM 988 C C . PHE A 1 123 ? -10.858 -2.756 0.804 1.00 98.75 123 PHE A C 1
ATOM 990 O O . PHE A 1 123 ? -11.941 -2.372 1.240 1.00 98.75 123 PHE A O 1
ATOM 997 N N . HIS A 1 124 ? -10.413 -2.373 -0.396 1.00 98.44 124 HIS A N 1
ATOM 998 C CA . HIS A 1 124 ? -11.158 -1.432 -1.238 1.00 98.44 124 HIS A CA 1
ATOM 999 C C . HIS A 1 124 ? -12.379 -2.058 -1.930 1.00 98.44 124 HIS A C 1
ATOM 1001 O O . HIS A 1 124 ? -13.309 -1.329 -2.262 1.00 98.44 124 HIS A O 1
ATOM 1007 N N . ASP A 1 125 ? -12.403 -3.377 -2.134 1.00 98.00 125 ASP A N 1
ATOM 1008 C CA . ASP A 1 125 ? -13.586 -4.094 -2.627 1.00 98.00 125 ASP A CA 1
ATOM 1009 C C . ASP A 1 125 ? -14.707 -4.113 -1.576 1.00 98.00 125 ASP A C 1
ATOM 1011 O O . ASP A 1 125 ? -15.860 -3.818 -1.889 1.00 98.00 125 ASP A O 1
ATOM 1015 N N . ARG A 1 126 ? -14.354 -4.354 -0.303 1.00 97.81 126 ARG A N 1
ATOM 1016 C CA . ARG A 1 126 ? -15.290 -4.268 0.831 1.00 97.81 126 ARG A CA 1
ATOM 1017 C C . ARG A 1 126 ? -15.684 -2.830 1.174 1.00 97.81 126 ARG A C 1
ATOM 1019 O O . ARG A 1 126 ? -16.813 -2.587 1.591 1.00 97.81 126 ARG A O 1
ATOM 1026 N N . ASN A 1 127 ? -14.781 -1.871 0.958 1.00 97.19 127 ASN A N 1
ATOM 1027 C CA . ASN A 1 127 ? -14.962 -0.463 1.323 1.00 97.19 127 ASN A CA 1
ATOM 1028 C C . ASN A 1 127 ? -14.857 0.477 0.102 1.00 97.19 127 ASN A C 1
ATOM 1030 O O . ASN A 1 127 ? -13.978 1.343 0.065 1.00 97.19 127 ASN A O 1
ATOM 1034 N N . PRO A 1 128 ? -15.771 0.391 -0.887 1.00 95.88 128 PRO A N 1
ATOM 1035 C CA . PRO A 1 128 ? -15.659 1.130 -2.152 1.00 95.88 128 PRO A CA 1
ATOM 1036 C C . PRO A 1 128 ? -15.782 2.655 -2.002 1.00 95.88 128 PRO A C 1
ATOM 1038 O O . PRO A 1 128 ? -15.423 3.398 -2.915 1.00 95.88 128 PRO A O 1
ATOM 1041 N N . ARG A 1 129 ? -16.285 3.140 -0.857 1.00 95.62 129 ARG A N 1
ATOM 1042 C CA . ARG A 1 129 ? -16.346 4.575 -0.530 1.00 95.62 129 ARG A CA 1
ATOM 1043 C C . ARG A 1 129 ? -15.008 5.144 -0.046 1.00 95.62 129 ARG A C 1
ATOM 1045 O O . ARG A 1 129 ? -14.858 6.362 -0.023 1.00 95.62 129 ARG A O 1
ATOM 1052 N N . ILE A 1 130 ? -14.051 4.296 0.337 1.00 97.44 130 ILE A N 1
ATOM 1053 C CA . ILE A 1 130 ? -12.712 4.726 0.748 1.00 97.44 130 ILE A CA 1
ATOM 1054 C C . ILE A 1 130 ? -11.813 4.765 -0.500 1.00 97.44 130 ILE A C 1
ATOM 1056 O O . ILE A 1 130 ? -11.591 3.721 -1.124 1.00 97.44 130 ILE A O 1
ATOM 1060 N N . PRO A 1 131 ? -11.270 5.936 -0.882 1.00 97.12 131 PRO A N 1
ATOM 1061 C CA . PRO A 1 131 ? -10.449 6.061 -2.080 1.00 97.12 131 PRO A CA 1
ATOM 1062 C C . PRO A 1 131 ? -9.127 5.298 -1.933 1.00 97.12 131 PRO A C 1
ATOM 1064 O O . PRO A 1 131 ? -8.590 5.169 -0.834 1.00 97.12 131 PRO A O 1
ATOM 1067 N N . GLY A 1 132 ? -8.551 4.864 -3.058 1.00 97.06 132 GLY A N 1
ATOM 1068 C CA . GLY A 1 132 ? -7.270 4.142 -3.097 1.00 97.06 132 GLY A CA 1
ATOM 1069 C C . GLY A 1 132 ? -6.094 4.889 -2.455 1.00 97.06 132 GLY A C 1
ATOM 1070 O O . GLY A 1 132 ? -5.175 4.261 -1.927 1.00 97.06 132 GLY A O 1
ATOM 1071 N N . SER A 1 133 ? -6.149 6.225 -2.456 1.00 96.50 133 SER A N 1
ATOM 1072 C CA . SER A 1 133 ? -5.172 7.115 -1.819 1.00 96.50 133 SER A CA 1
ATOM 1073 C C . SER A 1 133 ? -5.295 7.189 -0.299 1.00 96.50 133 SER A C 1
ATOM 1075 O O . SER A 1 133 ? -4.417 7.770 0.339 1.00 96.50 133 SER A O 1
ATOM 1077 N N . LEU A 1 134 ? -6.394 6.667 0.262 1.00 97.44 134 LEU A N 1
ATOM 1078 C CA . LEU A 1 134 ? -6.773 6.772 1.673 1.00 97.44 134 LEU A CA 1
ATOM 1079 C C . LEU A 1 134 ? -6.882 8.229 2.165 1.00 97.44 134 LEU A C 1
ATOM 1081 O O . LEU A 1 134 ? -6.900 8.490 3.362 1.00 97.44 134 LEU A O 1
ATOM 1085 N N . ALA A 1 135 ? -6.964 9.196 1.249 1.00 93.62 135 ALA A N 1
ATOM 1086 C CA . ALA A 1 135 ? -7.147 10.599 1.585 1.00 93.62 135 ALA A CA 1
ATOM 1087 C C . ALA A 1 135 ? -8.641 10.884 1.774 1.00 93.62 135 ALA A C 1
ATOM 1089 O O . ALA A 1 135 ? -9.377 11.017 0.797 1.00 93.62 135 ALA A O 1
ATOM 1090 N N . LEU A 1 136 ? -9.070 10.970 3.033 1.00 93.12 136 LEU A N 1
ATOM 1091 C CA . LEU A 1 136 ? -10.418 11.381 3.422 1.00 93.12 136 LEU A CA 1
ATOM 1092 C C . LEU A 1 136 ? -10.389 12.795 4.004 1.00 93.12 136 LEU A C 1
ATOM 1094 O O . LEU A 1 136 ? -9.480 13.159 4.753 1.00 93.12 136 LEU A O 1
ATOM 1098 N N . LYS A 1 137 ? -11.396 13.601 3.673 1.00 90.12 137 LYS A N 1
ATOM 1099 C CA . LYS A 1 137 ? -11.627 14.897 4.317 1.00 90.12 137 LYS A CA 1
ATOM 1100 C C . LYS A 1 137 ? -12.155 14.684 5.741 1.00 90.12 137 LYS A C 1
ATOM 1102 O O . LYS A 1 137 ? -12.784 13.658 6.016 1.00 90.12 137 LYS A O 1
ATOM 1107 N N . PRO A 1 138 ? -11.976 15.666 6.644 1.00 87.38 138 PRO A N 1
ATOM 1108 C CA . PRO A 1 138 ? -12.568 15.605 7.977 1.00 87.38 138 PRO A CA 1
ATOM 1109 C C . PRO A 1 138 ? -14.074 15.308 7.910 1.00 87.38 138 PRO A C 1
ATOM 1111 O O . PRO A 1 138 ? -14.803 15.952 7.151 1.00 87.38 138 PRO A O 1
ATOM 1114 N N . GLY A 1 139 ? -14.541 14.326 8.684 1.00 88.62 139 GLY A N 1
ATOM 1115 C CA . GLY A 1 139 ? -15.946 13.913 8.710 1.00 88.62 139 GLY A CA 1
ATOM 1116 C C . GLY A 1 139 ? -16.345 12.861 7.665 1.00 88.62 139 GLY A C 1
ATOM 1117 O O . GLY A 1 139 ? -17.448 12.321 7.749 1.00 88.62 139 GLY A O 1
ATOM 1118 N N . GLU A 1 140 ? -15.518 12.563 6.655 1.00 94.00 140 GLU A N 1
ATOM 1119 C CA . GLU A 1 140 ? -15.883 11.570 5.630 1.00 94.00 140 GLU A CA 1
ATOM 1120 C C . GLU A 1 140 ? -15.868 10.140 6.170 1.00 94.00 140 GLU A C 1
ATOM 1122 O O . GLU A 1 140 ? -16.745 9.361 5.809 1.00 94.00 140 GLU A O 1
ATOM 1127 N N . LEU A 1 141 ? -14.950 9.803 7.081 1.00 93.81 141 LEU A N 1
ATOM 1128 C CA . LEU A 1 141 ? -14.928 8.489 7.732 1.00 93.81 141 LEU A CA 1
ATOM 1129 C C . LEU A 1 141 ? -16.216 8.243 8.540 1.00 93.81 141 LEU A C 1
ATOM 1131 O O . LEU A 1 141 ? -16.792 7.154 8.523 1.00 93.81 141 LEU A O 1
ATOM 1135 N N . GLU A 1 142 ? -16.712 9.279 9.214 1.00 93.50 142 GLU A N 1
ATOM 1136 C CA . GLU A 1 142 ? -17.967 9.256 9.955 1.00 93.50 142 GLU A CA 1
ATOM 1137 C C . GLU A 1 142 ? -19.170 9.093 9.022 1.00 93.50 142 GLU A C 1
ATOM 1139 O O . GLU A 1 142 ? -20.058 8.290 9.304 1.00 93.50 142 GLU A O 1
ATOM 1144 N N . ARG A 1 143 ? -19.173 9.799 7.884 1.00 94.31 143 ARG A N 1
ATOM 1145 C CA . ARG A 1 143 ? -20.213 9.673 6.851 1.00 94.31 143 ARG A CA 1
ATOM 1146 C C . ARG A 1 143 ? -20.223 8.300 6.191 1.00 94.31 143 ARG A C 1
ATOM 1148 O O . ARG A 1 143 ? -21.295 7.804 5.883 1.00 94.31 143 ARG A O 1
ATOM 1155 N N . ILE A 1 144 ? -19.056 7.694 5.969 1.00 94.31 144 ILE A N 1
ATOM 1156 C CA . ILE A 1 144 ? -18.948 6.349 5.391 1.00 94.31 144 ILE A CA 1
ATOM 1157 C C . ILE A 1 144 ? -19.511 5.304 6.352 1.00 94.31 144 ILE A C 1
ATOM 1159 O O . ILE A 1 144 ? -20.183 4.385 5.904 1.00 94.31 144 ILE A O 1
ATOM 1163 N N . GLY A 1 145 ? -19.255 5.421 7.653 1.00 92.56 145 GLY A N 1
ATOM 1164 C CA . GLY A 1 145 ? -19.753 4.428 8.605 1.00 92.56 145 GLY A CA 1
ATOM 1165 C C . GLY A 1 145 ? -21.196 4.629 9.062 1.00 92.56 145 GLY A C 1
ATOM 1166 O O . GLY A 1 145 ? -21.720 3.746 9.723 1.00 92.56 145 GLY A O 1
ATOM 1167 N N . GLU A 1 146 ? -21.832 5.769 8.762 1.00 93.69 146 GLU A N 1
ATOM 1168 C CA . GLU A 1 146 ? -23.254 6.059 9.054 1.00 93.69 146 GLU A CA 1
ATOM 1169 C C . GLU A 1 146 ? -23.681 5.800 10.516 1.00 93.69 146 GLU A C 1
ATOM 1171 O O . GLU A 1 146 ? -24.851 5.600 10.821 1.00 93.69 146 GLU A O 1
ATOM 1176 N N . GLY A 1 147 ? -22.724 5.824 11.450 1.00 91.50 147 GLY A N 1
ATOM 1177 C CA . GLY A 1 147 ? -22.971 5.508 12.860 1.00 91.50 147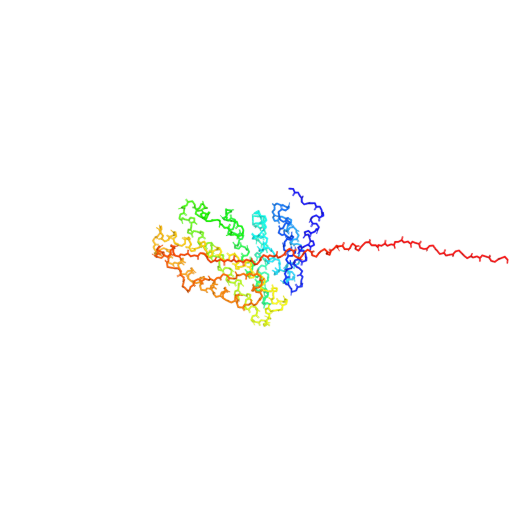 GLY A CA 1
ATOM 1178 C C . GLY A 1 147 ? -23.088 4.014 13.189 1.00 91.50 147 GLY A C 1
ATOM 1179 O O . GLY A 1 147 ? -23.247 3.694 14.363 1.00 91.50 147 GLY A O 1
ATOM 1180 N N . ASP A 1 148 ? -22.949 3.108 12.220 1.00 96.56 148 ASP A N 1
ATOM 1181 C CA . ASP A 1 148 ? -23.024 1.663 12.443 1.00 96.56 148 ASP A CA 1
ATOM 1182 C C . ASP A 1 148 ? -21.768 1.139 13.156 1.00 96.56 148 ASP A C 1
ATOM 1184 O O . ASP A 1 148 ? -20.669 1.071 12.602 1.00 96.56 148 ASP A O 1
ATOM 1188 N N . ILE A 1 149 ? -21.935 0.747 14.419 1.00 97.38 149 ILE A N 1
ATOM 1189 C CA . ILE A 1 149 ? -20.853 0.236 15.265 1.00 97.38 149 ILE A CA 1
ATOM 1190 C C . ILE A 1 149 ? -20.300 -1.098 14.751 1.00 97.38 149 ILE A C 1
ATOM 1192 O O . ILE A 1 149 ? -19.096 -1.324 14.870 1.00 97.38 149 ILE A O 1
ATOM 1196 N N . ASN A 1 150 ? -21.122 -1.947 14.126 1.00 96.69 150 ASN A N 1
ATOM 1197 C CA . ASN A 1 150 ? -20.650 -3.210 13.552 1.00 96.69 150 ASN A CA 1
ATOM 1198 C C . ASN A 1 150 ? -19.747 -2.953 12.345 1.00 96.69 150 ASN A C 1
ATOM 1200 O O . ASN A 1 150 ? -18.699 -3.587 12.212 1.00 96.69 150 ASN A O 1
ATOM 1204 N N . PHE A 1 151 ? -20.113 -1.976 11.510 1.00 97.44 151 PHE A N 1
ATOM 1205 C CA . PHE A 1 151 ? -19.262 -1.519 10.416 1.00 97.44 151 PHE A CA 1
ATOM 1206 C C . PHE A 1 151 ? -17.904 -1.032 10.937 1.00 97.44 151 PHE A C 1
ATOM 1208 O O . PHE A 1 151 ? -16.869 -1.465 10.441 1.00 97.44 151 PHE A O 1
ATOM 1215 N N . TYR A 1 152 ? -17.882 -0.183 11.971 1.00 97.88 152 TYR A N 1
ATOM 1216 C CA . TYR A 1 152 ? -16.625 0.302 12.556 1.00 97.88 152 TYR A CA 1
ATOM 1217 C C . TYR A 1 152 ? -15.784 -0.807 13.189 1.00 97.88 152 TYR A C 1
ATOM 1219 O O . TYR A 1 152 ? -14.559 -0.774 13.080 1.00 97.88 152 TYR A O 1
ATOM 1227 N N . PHE A 1 153 ? -16.426 -1.782 13.830 1.00 98.00 153 PHE A N 1
ATOM 1228 C CA . PHE A 1 153 ? -15.745 -2.929 14.423 1.00 98.00 153 PHE A CA 1
ATOM 1229 C C . PHE A 1 153 ? -15.032 -3.742 13.339 1.00 98.00 153 PHE A C 1
ATOM 1231 O O . PHE A 1 153 ? -13.832 -3.993 13.435 1.00 98.00 153 PHE A O 1
ATOM 1238 N N . GLN A 1 154 ? -15.742 -4.073 12.259 1.00 97.94 154 GLN A N 1
ATOM 1239 C CA . GLN A 1 154 ? -15.174 -4.799 11.128 1.00 97.94 154 GLN A CA 1
ATOM 1240 C C . GLN A 1 154 ? -14.091 -3.980 10.406 1.00 97.94 154 GLN A C 1
ATOM 1242 O O . GLN A 1 154 ? -13.013 -4.497 10.117 1.00 97.94 154 GLN A O 1
ATOM 1247 N N . LEU A 1 155 ? -14.326 -2.684 10.182 1.00 98.44 155 LEU A N 1
ATOM 1248 C CA . LEU A 1 155 ? -13.358 -1.795 9.541 1.00 98.44 155 LEU A CA 1
ATOM 1249 C C . LEU A 1 155 ? -12.053 -1.688 10.347 1.00 98.44 155 LEU A C 1
ATOM 1251 O O . LEU A 1 155 ? -10.979 -1.645 9.753 1.00 98.44 155 LEU A O 1
ATOM 1255 N N . ALA A 1 156 ? -12.115 -1.690 11.685 1.00 98.44 156 ALA A N 1
ATOM 1256 C CA . ALA A 1 156 ? -10.919 -1.713 12.529 1.00 98.44 156 ALA A CA 1
ATOM 1257 C C . ALA A 1 156 ? -10.073 -2.971 12.286 1.00 98.44 156 ALA A C 1
ATOM 1259 O O . ALA A 1 156 ? -8.860 -2.866 12.112 1.00 98.44 156 ALA A O 1
ATOM 1260 N N . VAL A 1 157 ? -10.710 -4.147 12.232 1.00 98.50 157 VAL A N 1
ATOM 1261 C CA . VAL A 1 157 ? -10.034 -5.424 11.951 1.00 98.50 157 VAL A CA 1
ATOM 1262 C C . VAL A 1 157 ? -9.357 -5.388 10.582 1.00 98.50 157 VAL A C 1
ATOM 1264 O O . VAL A 1 157 ? -8.180 -5.726 10.476 1.00 98.50 157 VAL A O 1
ATOM 1267 N N . GLU A 1 158 ? -10.059 -4.903 9.559 1.00 98.62 158 GLU A N 1
ATOM 1268 C CA . GLU A 1 158 ? -9.521 -4.811 8.200 1.00 98.62 158 GLU A CA 1
ATOM 1269 C C . GLU A 1 158 ? -8.354 -3.819 8.089 1.00 98.62 158 GLU A C 1
ATOM 1271 O O . GLU A 1 158 ? -7.374 -4.089 7.393 1.00 98.62 158 GLU A O 1
ATOM 1276 N N . ILE A 1 159 ? -8.420 -2.685 8.796 1.00 98.75 159 ILE A N 1
ATOM 1277 C CA . ILE A 1 159 ? -7.306 -1.732 8.869 1.00 98.75 159 ILE A CA 1
ATOM 1278 C C . ILE A 1 159 ? -6.111 -2.356 9.592 1.00 98.75 159 ILE A C 1
ATOM 1280 O O . ILE A 1 159 ? -4.974 -2.157 9.162 1.00 98.75 159 ILE A O 1
ATOM 1284 N N . PHE A 1 160 ? -6.335 -3.126 10.660 1.00 98.81 160 PHE A N 1
ATOM 1285 C CA . PHE A 1 160 ? -5.249 -3.834 11.329 1.00 98.81 160 PHE A CA 1
ATOM 1286 C C . PHE A 1 160 ? -4.586 -4.869 10.416 1.00 98.81 160 PHE A C 1
ATOM 1288 O O . PHE A 1 160 ? -3.361 -4.906 10.372 1.00 98.81 160 PHE A O 1
ATOM 1295 N N . ASP A 1 161 ? -5.356 -5.652 9.651 1.00 98.81 161 ASP A N 1
ATOM 1296 C CA . ASP A 1 161 ? -4.808 -6.605 8.673 1.00 98.81 161 ASP A CA 1
ATOM 1297 C C . ASP A 1 161 ? -3.931 -5.892 7.631 1.00 98.81 161 ASP A C 1
ATOM 1299 O O . ASP A 1 161 ? -2.830 -6.343 7.305 1.00 98.81 161 ASP A O 1
ATOM 1303 N N . TYR A 1 162 ? -4.391 -4.735 7.150 1.00 98.81 162 TYR A N 1
ATOM 1304 C CA . TYR A 1 162 ? -3.649 -3.915 6.198 1.00 98.81 162 TYR A CA 1
ATOM 1305 C C . TYR A 1 162 ? -2.349 -3.373 6.819 1.00 98.81 162 TYR A C 1
ATOM 1307 O O . TYR A 1 162 ? -1.271 -3.519 6.239 1.00 98.81 162 TYR A O 1
ATOM 1315 N N . LEU A 1 163 ? -2.415 -2.795 8.021 1.00 98.88 163 LEU A N 1
ATOM 1316 C CA . LEU A 1 163 ? -1.235 -2.293 8.727 1.00 98.88 163 LEU A CA 1
ATOM 1317 C C . LEU A 1 163 ? -0.225 -3.407 9.034 1.00 98.88 163 LEU A C 1
ATOM 1319 O O . LEU A 1 163 ? 0.971 -3.179 8.849 1.00 98.88 163 LEU A O 1
ATOM 1323 N N . ASP A 1 164 ? -0.689 -4.595 9.435 1.00 98.75 164 ASP A N 1
ATOM 1324 C CA . ASP A 1 164 ? 0.152 -5.769 9.699 1.00 98.75 164 ASP A CA 1
ATOM 1325 C C . ASP A 1 164 ? 0.936 -6.186 8.447 1.00 98.75 164 ASP A C 1
ATOM 1327 O O . ASP A 1 164 ? 2.143 -6.433 8.512 1.00 98.75 164 ASP A O 1
ATOM 1331 N N . ASP A 1 165 ? 0.292 -6.200 7.278 1.00 98.88 165 ASP A N 1
ATOM 1332 C CA . ASP A 1 165 ? 0.972 -6.516 6.021 1.00 98.88 165 ASP A CA 1
ATOM 1333 C C . ASP A 1 165 ? 1.963 -5.423 5.588 1.00 98.88 165 ASP A C 1
ATOM 1335 O O . ASP A 1 165 ? 3.015 -5.745 5.023 1.00 98.88 165 ASP A O 1
ATOM 1339 N N . ILE A 1 166 ? 1.690 -4.147 5.900 1.00 98.88 166 ILE A N 1
ATOM 1340 C CA . ILE A 1 166 ? 2.643 -3.049 5.674 1.00 98.88 166 ILE A CA 1
ATOM 1341 C C . ILE A 1 166 ? 3.899 -3.243 6.531 1.00 98.88 166 ILE A C 1
ATOM 1343 O O . ILE A 1 166 ? 5.013 -3.223 5.995 1.00 98.88 166 ILE A O 1
ATOM 1347 N N . VAL A 1 167 ? 3.750 -3.448 7.845 1.00 98.62 167 VAL A N 1
ATOM 1348 C CA . VAL A 1 167 ? 4.908 -3.626 8.741 1.00 98.62 167 VAL A CA 1
ATOM 1349 C C . VAL A 1 167 ? 5.652 -4.932 8.455 1.00 98.62 167 VAL A C 1
ATOM 1351 O O . VAL A 1 167 ? 6.879 -4.965 8.545 1.00 98.62 167 VAL A O 1
ATOM 1354 N N . ALA A 1 168 ? 4.955 -5.986 8.019 1.00 98.56 168 ALA A N 1
ATOM 1355 C CA . ALA A 1 168 ? 5.589 -7.230 7.595 1.00 98.56 168 ALA A CA 1
ATOM 1356 C C . ALA A 1 168 ? 6.455 -7.030 6.341 1.00 98.56 168 ALA A C 1
ATOM 1358 O O . ALA A 1 168 ? 7.621 -7.432 6.330 1.00 98.56 168 ALA A O 1
ATOM 1359 N N . LEU A 1 169 ? 5.926 -6.372 5.299 1.00 98.69 169 LEU A N 1
ATOM 1360 C CA . LEU A 1 169 ? 6.704 -6.044 4.100 1.00 98.69 169 LEU A CA 1
ATOM 1361 C C . LEU A 1 169 ? 7.921 -5.190 4.459 1.00 98.69 169 LEU A C 1
ATOM 1363 O O . LEU A 1 169 ? 9.042 -5.493 4.049 1.00 98.69 169 LEU A O 1
ATOM 1367 N N . GLN A 1 170 ? 7.721 -4.163 5.275 1.00 98.31 170 GLN A N 1
ATOM 1368 C CA . GLN A 1 170 ? 8.789 -3.294 5.740 1.00 98.31 170 GLN A CA 1
ATOM 1369 C C . GLN A 1 170 ? 9.914 -4.056 6.441 1.00 98.31 170 GLN A C 1
ATOM 1371 O O . GLN A 1 170 ? 11.086 -3.876 6.093 1.00 98.31 170 GLN A O 1
ATOM 1376 N N . ALA A 1 171 ? 9.565 -4.920 7.395 1.00 97.75 171 ALA A N 1
ATOM 1377 C CA . ALA A 1 171 ? 10.532 -5.731 8.117 1.00 97.75 171 ALA A CA 1
ATOM 1378 C C . ALA A 1 171 ? 11.331 -6.621 7.154 1.00 97.75 171 ALA A C 1
ATOM 1380 O O . ALA A 1 171 ? 12.553 -6.714 7.276 1.00 97.75 171 ALA A O 1
ATOM 1381 N N . THR A 1 172 ? 10.672 -7.212 6.149 1.00 96.81 172 THR A N 1
ATOM 1382 C CA . THR A 1 172 ? 11.354 -8.046 5.146 1.00 96.81 172 THR A CA 1
ATOM 1383 C C . THR A 1 172 ? 12.318 -7.251 4.265 1.00 96.81 172 THR A C 1
ATOM 1385 O O . THR A 1 172 ? 13.421 -7.730 4.001 1.00 96.81 172 THR A O 1
ATOM 1388 N N . ILE A 1 173 ? 11.966 -6.017 3.881 1.00 97.19 173 ILE A N 1
ATOM 1389 C CA . ILE A 1 173 ? 12.839 -5.134 3.094 1.00 97.19 173 ILE A CA 1
ATOM 1390 C C . ILE A 1 173 ? 14.085 -4.759 3.901 1.00 97.19 173 ILE A C 1
ATOM 1392 O O . ILE A 1 173 ? 15.198 -4.899 3.394 1.00 97.19 173 ILE A O 1
ATOM 1396 N N . PHE A 1 174 ? 13.939 -4.321 5.157 1.00 95.94 174 PHE A N 1
ATOM 1397 C CA . PHE A 1 174 ? 15.104 -3.983 5.985 1.00 95.94 174 PHE A CA 1
ATOM 1398 C C . PHE A 1 174 ? 15.956 -5.203 6.311 1.00 95.94 174 PHE A C 1
ATOM 1400 O O . PHE A 1 174 ? 17.177 -5.115 6.203 1.00 95.94 174 PHE A O 1
ATOM 1407 N N . ASN A 1 175 ? 15.343 -6.352 6.605 1.00 95.00 175 ASN A N 1
ATOM 1408 C CA . ASN A 1 175 ? 16.095 -7.589 6.771 1.00 95.00 175 ASN A CA 1
ATOM 1409 C C . ASN A 1 175 ? 16.878 -7.928 5.495 1.00 95.00 175 ASN A C 1
ATOM 1411 O O . ASN A 1 175 ? 18.063 -8.219 5.569 1.00 95.00 175 ASN A O 1
ATOM 1415 N N . SER A 1 176 ? 16.273 -7.796 4.310 1.00 93.88 176 SER A N 1
ATOM 1416 C CA . SER A 1 176 ? 16.985 -8.004 3.046 1.00 93.88 176 SER A CA 1
ATOM 1417 C C . SER A 1 176 ? 18.137 -7.014 2.842 1.00 93.88 176 SER A C 1
ATOM 1419 O O . SER A 1 176 ? 19.155 -7.396 2.274 1.00 93.88 176 SER A O 1
ATOM 1421 N N . ILE A 1 177 ? 18.008 -5.757 3.258 1.00 92.88 177 ILE A N 1
ATOM 1422 C CA . ILE A 1 177 ? 19.107 -4.786 3.184 1.00 92.88 177 ILE A CA 1
ATOM 1423 C C . ILE A 1 177 ? 20.264 -5.213 4.097 1.00 92.88 177 ILE A C 1
ATOM 1425 O O . ILE A 1 177 ? 21.414 -5.226 3.659 1.00 92.88 177 ILE A O 1
ATOM 1429 N N . THR A 1 178 ? 19.959 -5.613 5.335 1.00 91.75 178 THR A N 1
ATOM 1430 C CA . THR A 1 178 ? 20.953 -6.044 6.325 1.00 91.75 178 THR A CA 1
ATOM 1431 C C . THR A 1 178 ? 21.619 -7.364 5.942 1.00 91.75 178 THR A C 1
ATOM 1433 O O . THR A 1 178 ? 22.842 -7.428 5.894 1.00 91.75 178 THR A O 1
ATOM 1436 N N . THR A 1 179 ? 20.845 -8.406 5.627 1.00 91.69 179 THR A N 1
ATOM 1437 C CA . THR A 1 179 ? 21.361 -9.746 5.300 1.00 91.69 179 THR A CA 1
ATOM 1438 C C . THR A 1 179 ? 22.269 -9.738 4.075 1.00 91.69 179 THR A C 1
ATOM 1440 O O . THR A 1 179 ? 23.270 -10.446 4.053 1.00 91.69 179 THR A O 1
ATOM 1443 N N . PHE A 1 180 ? 21.936 -8.939 3.059 1.00 89.06 180 PHE A N 1
ATOM 1444 C CA . PHE A 1 180 ? 22.699 -8.874 1.810 1.00 89.06 180 PHE A CA 1
ATOM 1445 C C . PHE A 1 180 ? 23.671 -7.683 1.759 1.00 89.06 180 PHE A C 1
ATOM 1447 O O . PHE A 1 180 ? 24.237 -7.412 0.702 1.00 89.06 180 PHE A O 1
ATOM 1454 N N . CYS A 1 181 ? 23.866 -6.970 2.877 1.00 90.19 181 CYS A N 1
ATOM 1455 C CA . CYS A 1 181 ? 24.783 -5.831 3.003 1.00 90.19 181 CYS A CA 1
ATOM 1456 C C . CYS A 1 181 ? 24.613 -4.767 1.899 1.00 90.19 181 CYS A C 1
ATOM 1458 O O . CYS A 1 181 ? 25.588 -4.202 1.400 1.00 90.19 181 CYS A O 1
ATOM 1460 N N . VAL A 1 182 ? 23.371 -4.492 1.492 1.00 89.56 182 VAL A N 1
ATOM 1461 C CA . VAL A 1 182 ? 23.081 -3.560 0.396 1.00 89.56 182 VAL A CA 1
ATOM 1462 C C . VAL A 1 182 ? 23.047 -2.131 0.932 1.00 89.56 182 VAL A C 1
ATOM 1464 O O . VAL A 1 182 ? 22.223 -1.792 1.774 1.00 89.56 182 VAL A O 1
ATOM 1467 N N . SER A 1 183 ? 23.899 -1.246 0.417 1.00 91.75 183 SER A N 1
ATOM 1468 C CA . SER A 1 183 ? 23.877 0.162 0.832 1.00 91.75 183 SER A CA 1
ATOM 1469 C C . SER A 1 183 ? 22.637 0.891 0.304 1.00 91.75 183 SER A C 1
ATOM 1471 O O . SER A 1 183 ? 22.356 0.867 -0.897 1.00 91.75 183 SER A O 1
ATOM 1473 N N . SER A 1 184 ? 21.946 1.618 1.187 1.00 89.81 184 SER A N 1
ATOM 1474 C CA . SER A 1 184 ? 20.781 2.460 0.867 1.00 89.81 184 SER A CA 1
ATOM 1475 C C . SER A 1 184 ? 21.086 3.616 -0.093 1.00 89.81 184 SER A C 1
ATOM 1477 O O . SER 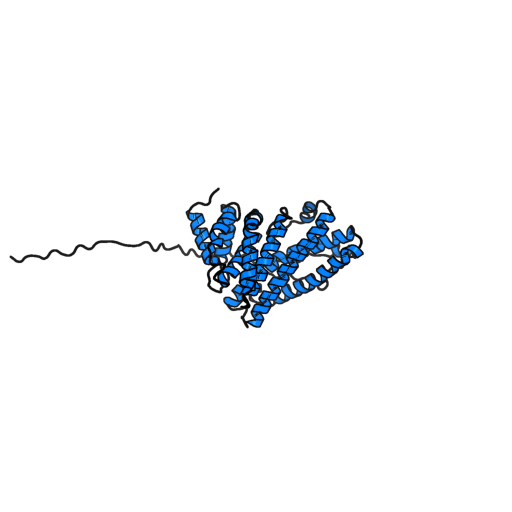A 1 184 ? 20.164 4.201 -0.658 1.00 89.81 184 SER A O 1
ATOM 1479 N N . MET A 1 185 ? 22.368 3.927 -0.309 1.00 91.38 185 MET A N 1
ATOM 1480 C CA . MET A 1 185 ? 22.827 4.979 -1.223 1.00 91.38 185 MET A CA 1
ATOM 1481 C C . MET A 1 185 ? 23.090 4.473 -2.648 1.00 91.38 185 MET A C 1
ATOM 1483 O O . MET A 1 185 ? 23.332 5.273 -3.545 1.00 91.38 185 MET A O 1
ATOM 1487 N N . THR A 1 186 ? 23.049 3.158 -2.874 1.00 94.88 186 THR A N 1
ATOM 1488 C CA . THR A 1 186 ? 23.257 2.556 -4.202 1.00 94.88 186 THR A CA 1
ATOM 1489 C C . THR A 1 186 ? 21.945 2.425 -4.967 1.00 94.88 186 THR A C 1
ATOM 1491 O O . THR A 1 186 ? 20.890 2.257 -4.358 1.00 94.88 186 THR A O 1
ATOM 1494 N N . SER A 1 187 ? 21.998 2.397 -6.303 1.00 95.00 187 SER A N 1
ATOM 1495 C CA . SER A 1 187 ? 20.822 2.145 -7.153 1.00 95.00 187 SER A CA 1
ATOM 1496 C C . SER A 1 187 ? 20.057 0.881 -6.742 1.00 95.00 187 SER A C 1
ATOM 1498 O O . SER A 1 187 ? 18.828 0.897 -6.674 1.00 95.00 187 SER A O 1
ATOM 1500 N N . ALA A 1 188 ? 20.776 -0.187 -6.387 1.00 95.00 188 ALA A N 1
ATOM 1501 C CA . ALA A 1 188 ? 20.181 -1.437 -5.930 1.00 95.00 188 ALA A CA 1
ATOM 1502 C C . ALA A 1 188 ? 19.457 -1.286 -4.582 1.00 95.00 188 ALA A C 1
ATOM 1504 O O . ALA A 1 188 ? 18.298 -1.681 -4.442 1.00 95.00 188 ALA A O 1
ATOM 1505 N N . GLY A 1 189 ? 20.097 -0.638 -3.603 1.00 95.69 189 GLY A N 1
ATOM 1506 C CA . GLY A 1 189 ? 19.475 -0.352 -2.309 1.00 95.69 189 GLY A CA 1
ATOM 1507 C C . GLY A 1 189 ? 18.247 0.541 -2.436 1.00 95.69 189 GLY A C 1
ATOM 1508 O O . GLY A 1 189 ? 17.205 0.244 -1.859 1.00 95.69 189 GLY A O 1
ATOM 1509 N N . GLN A 1 190 ? 18.318 1.581 -3.261 1.00 95.94 190 GLN A N 1
ATOM 1510 C CA . GLN A 1 190 ? 17.182 2.460 -3.525 1.00 95.94 190 GLN A CA 1
ATOM 1511 C C . GLN A 1 190 ? 16.047 1.727 -4.253 1.00 95.94 190 GLN A C 1
ATOM 1513 O O . GLN A 1 190 ? 14.882 1.938 -3.931 1.00 95.94 190 GLN A O 1
ATOM 1518 N N . CYS A 1 191 ? 16.355 0.814 -5.184 1.00 97.06 191 CYS A N 1
ATOM 1519 C CA . CYS A 1 191 ? 15.356 -0.042 -5.830 1.00 97.06 191 CYS A CA 1
ATOM 1520 C C . CYS A 1 191 ? 14.579 -0.879 -4.798 1.00 97.06 191 CYS A C 1
ATOM 1522 O O . CYS A 1 191 ? 13.355 -1.001 -4.886 1.00 97.06 191 CYS A O 1
ATOM 1524 N N . ARG A 1 192 ? 15.275 -1.420 -3.788 1.00 96.31 192 ARG A N 1
ATOM 1525 C CA . ARG A 1 192 ? 14.671 -2.168 -2.668 1.00 96.31 192 ARG A CA 1
ATOM 1526 C C . ARG A 1 192 ? 13.884 -1.278 -1.712 1.00 96.31 192 ARG A C 1
ATOM 1528 O O . ARG A 1 192 ? 12.850 -1.699 -1.214 1.00 96.31 192 ARG A O 1
ATOM 1535 N N . LEU A 1 193 ? 14.354 -0.062 -1.450 1.00 97.12 193 LEU A N 1
ATOM 1536 C CA . LEU A 1 193 ? 13.742 0.838 -0.472 1.00 97.12 193 LEU A CA 1
ATOM 1537 C C . LEU A 1 193 ? 12.551 1.625 -1.026 1.00 97.12 193 LEU A C 1
ATOM 1539 O O . LEU A 1 193 ? 11.651 1.955 -0.258 1.00 97.12 193 LEU A O 1
ATOM 1543 N N . ALA A 1 194 ? 12.509 1.913 -2.331 1.00 97.00 194 ALA A N 1
ATOM 1544 C CA . ALA A 1 194 ? 11.479 2.762 -2.938 1.00 97.00 194 ALA A CA 1
ATOM 1545 C C . ALA A 1 194 ? 10.032 2.342 -2.598 1.00 97.00 194 ALA A C 1
ATOM 1547 O O . ALA A 1 194 ? 9.224 3.221 -2.301 1.00 97.00 194 ALA A O 1
ATOM 1548 N N . PRO A 1 195 ? 9.686 1.041 -2.535 1.00 97.75 195 PRO A N 1
ATOM 1549 C CA . PRO A 1 195 ? 8.352 0.600 -2.117 1.00 97.75 195 PRO A CA 1
ATOM 1550 C C . PRO A 1 195 ? 7.921 0.971 -0.701 1.00 97.75 195 PRO A C 1
ATOM 1552 O O . PRO A 1 195 ? 6.724 0.957 -0.421 1.00 97.75 195 PRO A O 1
ATOM 1555 N N . LEU A 1 196 ? 8.848 1.334 0.188 1.00 98.19 196 LEU A N 1
ATOM 1556 C CA . LEU A 1 196 ? 8.487 1.834 1.513 1.00 98.19 196 LEU A CA 1
ATOM 1557 C C . LEU A 1 196 ? 7.827 3.215 1.448 1.00 98.19 196 LEU A C 1
ATOM 1559 O O . LEU A 1 196 ? 7.092 3.557 2.366 1.00 98.19 196 LEU A O 1
ATOM 1563 N N . ILE A 1 197 ? 8.029 3.987 0.373 1.00 96.62 197 ILE A N 1
ATOM 1564 C CA . ILE A 1 197 ? 7.377 5.290 0.188 1.00 96.62 197 ILE A CA 1
ATOM 1565 C C . ILE A 1 197 ? 5.848 5.136 0.204 1.00 96.62 197 ILE A C 1
ATOM 1567 O O . ILE A 1 197 ? 5.226 5.674 1.121 1.00 96.62 197 ILE A O 1
ATOM 1571 N N . PRO A 1 198 ? 5.217 4.376 -0.717 1.00 97.81 198 PRO A N 1
ATOM 1572 C CA . PRO A 1 198 ? 3.772 4.179 -0.660 1.00 97.81 198 PRO A CA 1
ATOM 1573 C C . PRO A 1 198 ? 3.324 3.428 0.604 1.00 97.81 198 PRO A C 1
ATOM 1575 O O . PRO A 1 198 ? 2.230 3.688 1.088 1.00 97.81 198 PRO A O 1
ATOM 1578 N N . CYS A 1 199 ? 4.170 2.582 1.210 1.00 98.56 199 CYS A N 1
ATOM 1579 C CA . CYS A 1 199 ? 3.862 1.974 2.511 1.00 98.56 199 CYS A CA 1
ATOM 1580 C C . CYS A 1 199 ? 3.680 3.022 3.618 1.00 98.56 199 CYS A C 1
ATOM 1582 O O . CYS A 1 199 ? 2.693 2.954 4.340 1.00 98.56 199 CYS A O 1
ATOM 1584 N N . VAL A 1 200 ? 4.582 4.009 3.723 1.00 97.88 200 VAL A N 1
ATOM 1585 C CA . VAL A 1 200 ? 4.443 5.138 4.663 1.00 97.88 200 VAL A CA 1
ATOM 1586 C C . VAL A 1 200 ? 3.195 5.962 4.330 1.00 97.88 200 VAL A C 1
ATOM 1588 O O . VAL A 1 200 ? 2.443 6.340 5.228 1.00 97.88 200 VAL A O 1
ATOM 1591 N N . GLN A 1 201 ? 2.957 6.226 3.041 1.00 96.75 201 GLN A N 1
ATOM 1592 C CA . GLN A 1 201 ? 1.802 7.005 2.587 1.00 96.75 201 GLN A CA 1
ATOM 1593 C C . GLN A 1 201 ? 0.451 6.338 2.881 1.00 96.75 201 GLN A C 1
ATOM 1595 O O . GLN A 1 201 ? -0.535 7.058 3.039 1.00 96.75 201 GLN A O 1
ATOM 1600 N N . ASP A 1 202 ? 0.393 5.007 2.934 1.00 98.38 202 ASP A N 1
ATOM 1601 C CA . ASP A 1 202 ? -0.822 4.255 3.257 1.00 98.38 202 ASP A CA 1
ATOM 1602 C C . ASP A 1 202 ? -0.956 4.026 4.770 1.00 98.38 202 ASP A C 1
ATOM 1604 O O . ASP A 1 202 ? -2.036 4.217 5.329 1.00 98.38 202 ASP A O 1
ATOM 1608 N N . SER A 1 203 ? 0.132 3.700 5.477 1.00 98.44 203 SER A N 1
ATOM 1609 C CA . SER A 1 203 ? 0.071 3.408 6.915 1.00 98.44 203 SER A CA 1
ATOM 1610 C C . SER A 1 203 ? -0.300 4.616 7.772 1.00 98.44 203 SER A C 1
ATOM 1612 O O . SER A 1 203 ? -0.860 4.454 8.853 1.00 98.44 203 SER A O 1
ATOM 1614 N N . ASN A 1 204 ? -0.011 5.836 7.320 1.00 96.38 204 ASN A N 1
ATOM 1615 C CA . ASN A 1 204 ? -0.324 7.048 8.073 1.00 96.38 204 ASN A CA 1
ATOM 1616 C C . ASN A 1 204 ? -1.824 7.379 8.157 1.00 96.38 204 ASN A C 1
ATOM 1618 O O . ASN A 1 204 ? -2.313 7.528 9.276 1.00 96.38 204 ASN A O 1
ATOM 1622 N N . PRO A 1 205 ? -2.582 7.470 7.045 1.00 96.75 205 PRO A N 1
ATOM 1623 C CA . PRO A 1 205 ? -4.033 7.617 7.131 1.00 96.75 205 PRO A CA 1
ATOM 1624 C C . PRO A 1 205 ? -4.699 6.396 7.779 1.00 96.75 205 PRO A C 1
ATOM 1626 O O . PRO A 1 205 ? -5.613 6.575 8.573 1.00 96.75 205 PRO A O 1
ATOM 1629 N N . LEU A 1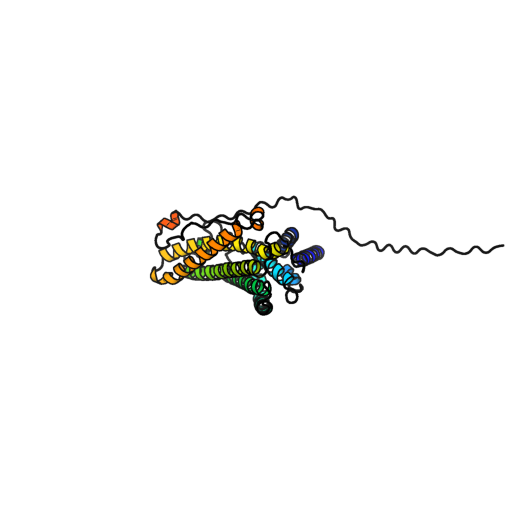 206 ? -4.214 5.168 7.540 1.00 98.25 206 LEU A N 1
ATOM 1630 C CA . LEU A 1 206 ? -4.736 3.974 8.226 1.00 98.25 206 LEU A CA 1
ATOM 1631 C C . LEU A 1 206 ? -4.575 4.065 9.753 1.00 98.25 206 LEU A C 1
ATOM 1633 O O . LEU A 1 206 ? -5.497 3.722 10.492 1.00 98.25 206 LEU A O 1
ATOM 1637 N N . TYR A 1 207 ? -3.433 4.573 10.228 1.00 97.50 207 TYR A N 1
ATOM 1638 C CA . TYR A 1 207 ? -3.216 4.849 11.646 1.00 97.50 207 TYR A CA 1
ATOM 1639 C C . TYR A 1 207 ? -4.206 5.891 12.192 1.00 97.50 207 TYR A C 1
ATOM 1641 O O . TYR A 1 207 ? -4.796 5.671 13.248 1.00 97.50 207 TYR A O 1
ATOM 1649 N N . ASP A 1 208 ? -4.428 7.000 11.478 1.00 95.75 208 ASP A N 1
ATOM 1650 C CA . ASP A 1 208 ? -5.420 8.012 11.879 1.00 95.75 208 ASP A CA 1
ATOM 1651 C C . ASP A 1 208 ? -6.837 7.427 11.948 1.00 95.75 208 ASP A C 1
ATOM 1653 O O . ASP A 1 208 ? -7.538 7.603 12.948 1.00 95.75 208 ASP A O 1
ATOM 1657 N N . PHE A 1 209 ? -7.234 6.655 10.934 1.00 97.00 209 PHE A N 1
ATOM 1658 C CA . PHE A 1 209 ? -8.543 6.010 10.892 1.00 97.00 209 PHE A CA 1
ATOM 1659 C C . PHE A 1 209 ? -8.738 5.083 12.081 1.00 97.00 209 PHE A C 1
ATOM 1661 O O . PHE A 1 209 ? -9.744 5.198 12.779 1.00 97.00 209 PHE A O 1
ATOM 1668 N N . VAL A 1 210 ? -7.778 4.195 12.353 1.00 97.38 210 VAL A N 1
ATOM 1669 C CA . VAL A 1 210 ? -7.944 3.227 13.436 1.00 97.38 210 VAL A CA 1
ATOM 1670 C C . VAL A 1 210 ? -7.929 3.892 14.809 1.00 97.38 210 VAL A C 1
ATOM 1672 O O . VAL A 1 210 ? -8.691 3.471 15.668 1.00 97.38 210 VAL A O 1
ATOM 1675 N N . VAL A 1 211 ? -7.171 4.976 15.021 1.00 96.25 211 VAL A N 1
ATOM 1676 C CA . VAL A 1 211 ? -7.253 5.747 16.275 1.00 96.25 211 VAL A CA 1
ATOM 1677 C C . VAL A 1 211 ? -8.667 6.298 16.482 1.00 96.25 211 VAL A C 1
ATOM 1679 O O . VAL A 1 211 ? -9.261 6.081 17.539 1.00 96.25 211 VAL A O 1
ATOM 1682 N N . ARG A 1 212 ? -9.240 6.962 15.469 1.00 95.19 212 ARG A N 1
ATOM 1683 C CA . ARG A 1 212 ? -10.603 7.525 15.541 1.00 95.19 212 ARG A CA 1
ATOM 1684 C C . ARG A 1 212 ? -11.657 6.442 15.754 1.00 95.19 212 ARG A C 1
ATOM 1686 O O . ARG A 1 212 ? -12.553 6.600 16.582 1.00 95.19 212 ARG A O 1
ATOM 1693 N N . ILE A 1 213 ? -11.532 5.332 15.030 1.00 96.88 213 ILE A N 1
ATOM 1694 C CA . ILE A 1 213 ? -12.435 4.187 15.143 1.00 96.88 213 ILE A CA 1
ATOM 1695 C C . ILE A 1 213 ? -12.343 3.568 16.537 1.00 96.88 213 ILE A C 1
ATOM 1697 O O . ILE A 1 213 ? -13.376 3.319 17.146 1.00 96.88 213 ILE A O 1
ATOM 1701 N N . MET A 1 214 ? -11.142 3.383 17.086 1.00 97.50 214 MET A N 1
ATOM 1702 C CA . MET A 1 214 ? -10.955 2.811 18.421 1.00 97.50 214 MET A CA 1
ATOM 1703 C C . MET A 1 214 ? -11.617 3.657 19.512 1.00 97.50 214 MET A C 1
ATOM 1705 O O . MET A 1 214 ? -12.327 3.100 20.349 1.00 97.50 214 MET A O 1
ATOM 1709 N N . PHE A 1 215 ? -11.483 4.988 19.470 1.00 96.50 215 PHE A N 1
ATOM 1710 C CA . PHE A 1 215 ? -12.229 5.867 20.379 1.00 96.50 215 PHE A CA 1
ATOM 1711 C C . PHE A 1 215 ? -13.746 5.744 20.189 1.00 96.50 215 PHE A C 1
ATOM 1713 O O . PHE A 1 215 ? -14.490 5.696 21.170 1.00 96.50 215 PHE A O 1
ATOM 1720 N N . LYS A 1 216 ? -14.222 5.642 18.942 1.00 95.44 216 LYS A N 1
ATOM 1721 C CA . LYS A 1 216 ? -15.650 5.453 18.651 1.00 95.44 216 LYS A CA 1
ATOM 1722 C C . LYS A 1 216 ? -16.183 4.121 19.181 1.00 95.44 216 LYS A C 1
ATOM 1724 O O . LYS A 1 216 ? -17.268 4.097 19.756 1.00 95.44 216 LYS A O 1
ATOM 1729 N N . LEU A 1 217 ? -15.432 3.033 19.031 1.00 97.25 217 LEU A N 1
ATOM 1730 C CA . LEU A 1 217 ? -15.798 1.724 19.568 1.00 97.25 217 LEU A CA 1
ATOM 1731 C C . LEU A 1 217 ? -15.850 1.762 21.097 1.00 97.25 217 LEU A C 1
ATOM 1733 O O . LEU A 1 217 ? -16.842 1.334 21.675 1.00 97.25 217 LEU A O 1
ATOM 1737 N N . HIS A 1 218 ? -14.850 2.361 21.747 1.00 96.56 218 HIS A N 1
ATOM 1738 C CA . HIS A 1 218 ? -14.819 2.516 23.204 1.00 96.56 218 HIS A CA 1
ATOM 1739 C C . HIS A 1 218 ? -15.949 3.397 23.762 1.00 96.56 218 HIS A C 1
ATOM 1741 O O . HIS A 1 218 ? -16.337 3.228 24.914 1.00 96.56 218 HIS A O 1
ATOM 1747 N N . ALA A 1 219 ? -16.508 4.316 22.967 1.00 95.69 219 ALA A N 1
ATOM 1748 C CA . ALA A 1 219 ? -17.696 5.080 23.357 1.00 95.69 219 ALA A CA 1
ATOM 1749 C C . ALA A 1 219 ? -18.997 4.257 23.329 1.00 95.69 219 ALA A C 1
ATOM 1751 O O . ALA A 1 219 ? -19.970 4.660 23.959 1.00 95.69 219 ALA A O 1
ATOM 1752 N N . ASN A 1 220 ? -19.043 3.154 22.574 1.00 96.44 220 ASN A N 1
ATOM 1753 C CA . ASN A 1 220 ? -20.290 2.449 22.254 1.00 96.44 220 ASN A CA 1
ATOM 1754 C C . ASN A 1 220 ? -20.304 0.970 22.663 1.00 96.44 220 ASN A C 1
ATOM 1756 O O . ASN A 1 220 ? -21.365 0.350 22.631 1.00 96.44 220 ASN A O 1
ATOM 1760 N N . LEU A 1 221 ? -19.158 0.392 23.028 1.00 96.25 221 LEU A N 1
ATOM 1761 C CA . LEU A 1 221 ? -19.021 -1.022 23.368 1.00 96.25 221 LEU A CA 1
ATOM 1762 C C . LEU A 1 221 ? -18.344 -1.215 24.734 1.00 96.25 221 LEU A C 1
ATOM 1764 O O . LEU A 1 221 ? -17.511 -0.395 25.129 1.00 96.25 221 LEU A O 1
ATOM 1768 N N . PRO A 1 222 ? -18.651 -2.318 25.442 1.00 95.56 222 PRO A N 1
ATOM 1769 C CA . PRO A 1 222 ? -17.948 -2.702 26.664 1.00 95.56 222 PRO A CA 1
ATOM 1770 C C . PRO A 1 222 ? -16.428 -2.840 26.459 1.00 95.56 222 PRO A C 1
ATOM 1772 O O . PRO A 1 222 ? -15.969 -3.365 25.441 1.00 95.56 222 PRO A O 1
ATOM 1775 N N . SER A 1 223 ? -15.629 -2.375 27.430 1.00 93.06 223 SER A N 1
ATOM 1776 C CA . SER A 1 223 ? -14.159 -2.346 27.297 1.00 93.06 223 SER A CA 1
ATOM 1777 C C . SER A 1 223 ? -13.542 -3.747 27.182 1.00 93.06 223 SER A C 1
ATOM 1779 O O . SER A 1 223 ? -12.548 -3.935 26.474 1.00 93.06 223 SER A O 1
ATOM 1781 N N . ASP A 1 224 ? -14.131 -4.749 27.830 1.00 95.06 224 ASP A N 1
ATOM 1782 C CA . ASP A 1 224 ? -13.698 -6.146 27.783 1.00 95.06 224 ASP A CA 1
ATOM 1783 C C . ASP A 1 224 ? -13.756 -6.723 26.360 1.00 95.06 224 ASP A C 1
ATOM 1785 O O . ASP A 1 224 ? -12.796 -7.371 25.931 1.00 95.06 224 ASP A O 1
ATOM 1789 N N . LEU A 1 225 ? -14.789 -6.379 25.582 1.00 96.00 225 LEU A N 1
ATOM 1790 C CA . LEU A 1 225 ? -14.938 -6.794 24.180 1.00 96.00 225 LEU A CA 1
ATOM 1791 C C . LEU A 1 225 ? -13.812 -6.257 23.274 1.00 96.00 225 LEU A C 1
ATOM 1793 O O . LEU A 1 225 ? -13.445 -6.880 22.277 1.00 96.00 225 LEU A O 1
ATOM 1797 N N . LEU A 1 226 ? -13.231 -5.107 23.626 1.00 97.38 226 LEU A N 1
ATOM 1798 C CA . LEU A 1 226 ? -12.207 -4.419 22.830 1.00 97.38 226 LEU A CA 1
ATOM 1799 C C . LEU A 1 226 ? -10.768 -4.756 23.250 1.00 97.38 226 LEU A C 1
ATOM 1801 O O . LEU A 1 226 ? -9.820 -4.202 22.690 1.00 97.38 226 LEU A O 1
ATOM 1805 N N . THR A 1 227 ? -10.576 -5.686 24.189 1.00 96.81 227 THR A N 1
ATOM 1806 C CA . THR A 1 227 ? -9.244 -6.060 24.700 1.00 96.81 227 THR A CA 1
ATOM 1807 C C . THR A 1 227 ? -8.294 -6.492 23.579 1.00 96.81 227 THR A C 1
ATOM 1809 O O . THR A 1 227 ? -7.192 -5.954 23.467 1.00 96.81 227 THR A O 1
ATOM 1812 N N . GLY A 1 228 ? -8.745 -7.377 22.680 1.00 96.62 228 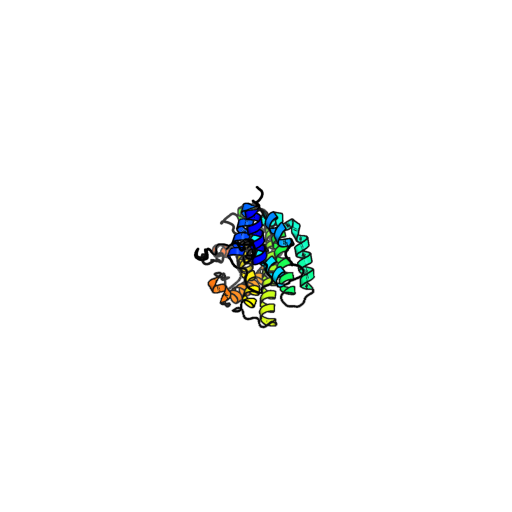GLY A N 1
ATOM 1813 C CA . GLY A 1 228 ? -7.936 -7.822 21.538 1.00 96.62 228 GLY A CA 1
ATOM 1814 C C . GLY A 1 228 ? -7.603 -6.698 20.548 1.00 96.62 228 GLY A C 1
ATOM 1815 O O . GLY A 1 228 ? -6.502 -6.657 20.003 1.00 96.62 228 GLY A O 1
ATOM 1816 N N . HIS A 1 229 ? -8.510 -5.731 20.367 1.00 97.62 229 HIS A N 1
ATOM 1817 C CA . HIS A 1 229 ? -8.271 -4.569 19.506 1.00 97.62 229 HIS A CA 1
ATOM 1818 C C . HIS A 1 229 ? -7.195 -3.652 20.097 1.00 97.62 229 HIS A C 1
ATOM 1820 O O . HIS A 1 229 ? -6.295 -3.214 19.381 1.00 97.62 229 HIS A O 1
ATOM 1826 N N . ARG A 1 230 ? -7.244 -3.399 21.414 1.00 97.69 230 ARG A N 1
ATOM 1827 C CA . ARG A 1 230 ? -6.217 -2.613 22.117 1.00 97.69 230 ARG A CA 1
ATOM 1828 C C . ARG A 1 230 ? -4.846 -3.278 22.046 1.00 97.69 230 ARG A C 1
ATOM 1830 O O . ARG A 1 230 ? -3.854 -2.599 21.787 1.00 97.69 230 ARG A O 1
ATOM 1837 N N . GLU A 1 231 ? -4.777 -4.594 22.245 1.00 97.69 231 GLU A N 1
ATOM 1838 C CA . GLU A 1 231 ? -3.516 -5.335 22.169 1.00 97.69 231 GLU A CA 1
ATOM 1839 C C . GLU A 1 231 ? -2.906 -5.287 20.763 1.00 97.69 231 GLU A C 1
ATOM 1841 O O . GLU A 1 231 ? -1.718 -4.977 20.613 1.00 97.69 231 GLU A O 1
ATOM 1846 N N . ARG A 1 232 ? -3.727 -5.518 19.731 1.00 97.88 232 ARG A N 1
ATOM 1847 C CA . ARG A 1 232 ? -3.293 -5.445 18.333 1.00 97.88 232 ARG A CA 1
ATOM 1848 C C . ARG A 1 232 ? -2.839 -4.035 17.960 1.00 97.88 232 ARG A C 1
ATOM 1850 O O . ARG A 1 232 ? -1.745 -3.876 17.419 1.00 97.88 232 ARG A O 1
ATOM 1857 N N . PHE A 1 233 ? -3.602 -3.007 18.344 1.00 98.31 233 PHE A N 1
ATOM 1858 C CA . PHE A 1 233 ? -3.213 -1.609 18.149 1.00 98.31 233 PHE A CA 1
ATOM 1859 C C . PHE A 1 233 ? -1.873 -1.287 18.818 1.00 98.31 233 PHE A C 1
ATOM 1861 O O . PHE A 1 233 ? -1.011 -0.677 18.191 1.00 98.31 233 PHE A O 1
ATOM 1868 N N . ARG A 1 234 ? -1.662 -1.701 20.075 1.00 97.75 234 ARG A N 1
ATOM 1869 C CA . ARG A 1 234 ? -0.413 -1.433 20.808 1.00 97.75 234 ARG A CA 1
ATOM 1870 C C . ARG A 1 234 ? 0.795 -2.046 20.099 1.00 97.75 234 ARG A C 1
ATOM 1872 O O . ARG A 1 234 ? 1.829 -1.390 19.977 1.00 97.75 234 ARG A O 1
ATOM 1879 N N . THR A 1 235 ? 0.666 -3.281 19.619 1.00 98.25 235 THR A N 1
ATOM 1880 C CA . THR A 1 235 ? 1.721 -3.955 18.847 1.00 98.25 235 THR A CA 1
ATOM 1881 C C . THR A 1 235 ? 2.034 -3.190 17.560 1.00 98.25 235 THR A C 1
ATOM 1883 O O . THR A 1 235 ? 3.187 -2.809 17.338 1.00 98.25 235 THR A O 1
ATOM 1886 N N . LEU A 1 236 ? 1.002 -2.864 16.776 1.00 98.44 236 LEU A N 1
ATOM 1887 C CA . LEU A 1 236 ? 1.131 -2.097 15.537 1.00 98.44 236 LEU A CA 1
ATOM 1888 C C . LEU A 1 236 ? 1.715 -0.699 15.758 1.00 98.44 236 LEU A C 1
ATOM 1890 O O . LEU A 1 236 ? 2.570 -0.266 14.991 1.00 98.44 236 LEU A O 1
ATOM 1894 N N . PHE A 1 237 ? 1.319 -0.002 16.826 1.00 97.81 237 PHE A N 1
ATOM 1895 C CA . PHE A 1 237 ? 1.852 1.314 17.178 1.00 97.81 237 PHE A CA 1
ATOM 1896 C C . PHE A 1 237 ? 3.376 1.277 17.329 1.00 97.81 237 PHE A C 1
ATOM 1898 O O . PHE A 1 237 ? 4.080 2.101 16.743 1.00 97.81 237 PHE A O 1
ATOM 1905 N N . HIS A 1 238 ? 3.909 0.307 18.078 1.00 98.12 238 HIS A N 1
ATOM 1906 C CA . HIS A 1 238 ? 5.354 0.189 18.275 1.00 98.12 238 HIS A CA 1
ATOM 1907 C C . HIS A 1 238 ? 6.088 -0.212 16.990 1.00 98.12 238 HIS A C 1
ATOM 1909 O O . HIS A 1 238 ? 7.158 0.334 16.709 1.00 98.12 238 HIS A O 1
ATOM 1915 N N . GLN A 1 239 ? 5.510 -1.109 16.188 1.00 98.38 239 GLN A N 1
ATOM 1916 C CA . GLN A 1 239 ? 6.083 -1.514 14.902 1.00 98.38 239 GLN A CA 1
ATOM 1917 C C . GLN A 1 239 ? 6.113 -0.351 13.899 1.00 98.38 239 GLN A C 1
ATOM 1919 O O . GLN A 1 239 ? 7.168 -0.069 13.334 1.00 98.38 239 GLN A O 1
ATOM 1924 N N . LEU A 1 240 ? 5.012 0.392 13.744 1.00 97.94 240 LEU A N 1
ATOM 1925 C CA . LEU A 1 240 ? 4.943 1.583 12.890 1.00 97.94 240 LEU A CA 1
ATOM 1926 C C . LEU A 1 240 ? 5.883 2.689 13.370 1.00 97.94 240 LEU A C 1
ATOM 1928 O O . LEU A 1 240 ? 6.568 3.321 12.566 1.00 97.94 240 LEU A O 1
ATOM 1932 N N . LYS A 1 241 ? 5.970 2.911 14.685 1.00 96.44 241 LYS A N 1
ATOM 1933 C CA . LYS A 1 241 ? 6.903 3.889 15.254 1.00 96.44 241 LYS A CA 1
ATOM 1934 C C . LYS A 1 241 ? 8.352 3.524 14.934 1.00 96.44 241 LYS A C 1
ATOM 1936 O O . LYS A 1 241 ? 9.129 4.400 14.550 1.00 96.44 241 LYS A O 1
ATOM 1941 N N . SER A 1 242 ? 8.707 2.243 15.053 1.00 97.06 242 SER A N 1
ATOM 1942 C CA . SER A 1 242 ? 10.021 1.731 14.653 1.00 97.06 242 SER A CA 1
ATOM 1943 C C . SER A 1 242 ? 10.267 1.937 13.157 1.00 97.06 242 SER A C 1
ATOM 1945 O O . SER A 1 242 ? 11.273 2.545 12.787 1.00 97.06 242 SER A O 1
ATOM 1947 N N . PHE A 1 243 ? 9.311 1.545 12.308 1.00 97.75 243 PHE A N 1
ATOM 1948 C CA . PHE A 1 243 ? 9.369 1.737 10.859 1.00 97.75 243 PHE A CA 1
ATOM 1949 C C . PHE A 1 243 ? 9.648 3.197 10.484 1.00 97.75 243 PHE A C 1
ATOM 1951 O O . PHE A 1 243 ? 10.594 3.485 9.743 1.00 97.75 243 PHE A O 1
ATOM 1958 N N . TYR A 1 244 ? 8.861 4.139 11.002 1.00 96.88 244 TYR A N 1
ATOM 1959 C CA . TYR A 1 244 ? 9.018 5.552 10.666 1.00 96.88 244 TYR A CA 1
ATOM 1960 C C . TYR A 1 244 ? 10.356 6.114 11.152 1.00 96.88 244 TYR A C 1
ATOM 1962 O O . TYR A 1 244 ? 11.004 6.870 10.429 1.00 96.88 244 TYR A O 1
ATOM 1970 N N . ASN A 1 245 ? 10.819 5.723 12.341 1.00 95.19 245 ASN A N 1
ATOM 1971 C CA . ASN A 1 245 ? 12.120 6.158 12.850 1.00 95.19 245 ASN A CA 1
ATOM 1972 C C . ASN A 1 245 ? 13.281 5.607 12.012 1.00 95.19 245 ASN A C 1
ATOM 1974 O O . ASN A 1 245 ? 14.185 6.359 11.654 1.00 95.19 245 ASN A O 1
ATOM 1978 N N . GLN A 1 246 ? 13.237 4.325 11.646 1.00 94.50 246 GLN A N 1
ATOM 1979 C CA . GLN A 1 246 ? 14.237 3.709 10.774 1.00 94.50 246 GLN A CA 1
ATOM 1980 C C . GLN A 1 246 ? 14.252 4.362 9.385 1.00 94.50 246 GLN A C 1
ATOM 1982 O O . GLN A 1 246 ? 15.322 4.676 8.871 1.00 94.50 246 GLN A O 1
ATOM 1987 N N . SER A 1 247 ? 13.079 4.638 8.807 1.00 94.31 247 SER A N 1
ATOM 1988 C CA . SER A 1 247 ? 12.968 5.286 7.492 1.00 94.31 247 SER A CA 1
ATOM 1989 C C . SER A 1 247 ? 13.481 6.725 7.505 1.00 94.31 247 SER A C 1
ATOM 1991 O O . SER A 1 247 ? 14.173 7.131 6.577 1.00 94.31 247 SER A O 1
ATOM 1993 N N . ARG A 1 248 ? 13.213 7.489 8.573 1.00 92.25 248 ARG A N 1
ATOM 1994 C CA . ARG A 1 248 ? 13.707 8.870 8.729 1.00 92.25 248 ARG A CA 1
ATOM 1995 C C . ARG A 1 248 ? 15.235 8.948 8.799 1.00 92.25 248 ARG A C 1
ATOM 1997 O O . ARG A 1 248 ? 15.814 9.926 8.342 1.00 92.25 248 ARG A O 1
ATOM 2004 N N . ASN A 1 249 ? 15.885 7.923 9.348 1.00 90.12 249 ASN A N 1
ATOM 2005 C CA . ASN A 1 249 ? 17.345 7.871 9.464 1.00 90.12 249 ASN A CA 1
ATOM 2006 C C . ASN A 1 249 ? 18.049 7.560 8.131 1.00 90.12 249 ASN A C 1
ATOM 2008 O O . ASN A 1 249 ? 19.267 7.704 8.026 1.00 90.12 249 ASN A O 1
ATOM 2012 N N . LEU A 1 250 ? 17.311 7.123 7.108 1.00 89.88 250 LEU A N 1
ATOM 2013 C CA . LEU A 1 250 ? 17.855 6.797 5.795 1.00 89.88 250 LEU A CA 1
ATOM 2014 C C . LEU A 1 250 ? 17.820 8.032 4.883 1.00 89.88 250 LEU A C 1
ATOM 2016 O O . LEU A 1 250 ? 16.751 8.510 4.508 1.00 89.88 250 LEU A O 1
ATOM 2020 N N . GLN A 1 251 ? 19.001 8.487 4.450 1.00 86.81 251 GLN A N 1
ATOM 2021 C CA . GLN A 1 251 ? 19.171 9.661 3.575 1.00 86.81 251 GLN A CA 1
ATOM 2022 C C . GLN A 1 251 ? 18.326 9.601 2.295 1.00 86.81 251 GLN A C 1
ATOM 2024 O O . GLN A 1 251 ? 17.848 10.626 1.821 1.00 86.81 251 GLN A O 1
ATOM 2029 N N . TYR A 1 252 ? 18.085 8.397 1.769 1.00 88.56 252 TYR A N 1
ATOM 2030 C CA . TYR A 1 252 ? 17.239 8.186 0.596 1.00 88.56 252 TYR A CA 1
ATOM 2031 C C . TYR A 1 252 ? 15.832 8.797 0.733 1.00 88.56 252 TYR A C 1
ATOM 2033 O O . TYR A 1 252 ? 15.327 9.365 -0.232 1.00 88.56 252 TYR A O 1
ATOM 2041 N N . PHE A 1 253 ? 15.201 8.721 1.912 1.00 87.81 253 PHE A N 1
ATOM 2042 C CA . PHE A 1 253 ? 13.836 9.230 2.096 1.00 87.81 253 PHE A CA 1
ATOM 2043 C C . PHE A 1 253 ? 13.776 10.734 2.333 1.00 87.81 253 PHE A C 1
ATOM 2045 O O . PHE A 1 253 ? 12.771 11.337 1.971 1.00 87.81 253 PHE A O 1
ATOM 2052 N N . VAL A 1 254 ? 14.832 11.339 2.891 1.00 81.56 254 VAL A N 1
ATOM 2053 C CA . VAL A 1 254 ? 14.864 12.763 3.282 1.00 81.56 254 VAL A CA 1
ATOM 2054 C C . VAL A 1 254 ? 14.479 13.681 2.119 1.00 81.56 254 VAL A C 1
ATOM 2056 O O . VAL A 1 254 ? 13.738 14.639 2.313 1.00 81.56 254 VAL A O 1
ATOM 2059 N N . ASN A 1 255 ? 14.917 13.344 0.904 1.00 79.50 255 ASN A N 1
ATOM 2060 C CA . ASN A 1 255 ? 14.657 14.141 -0.298 1.00 79.50 255 ASN A CA 1
ATOM 2061 C C . ASN A 1 255 ? 13.372 13.740 -1.044 1.00 79.50 255 ASN A C 1
ATOM 2063 O O . ASN A 1 255 ? 13.025 14.376 -2.033 1.00 79.50 255 ASN A O 1
ATOM 2067 N N . LEU A 1 256 ? 12.688 12.672 -0.620 1.00 85.06 256 LEU A N 1
ATOM 2068 C CA . LEU A 1 256 ? 11.537 12.110 -1.336 1.00 85.06 256 LEU A CA 1
ATOM 2069 C C . LEU A 1 256 ? 10.222 12.294 -0.582 1.00 85.06 256 LEU A C 1
ATOM 2071 O O . LEU A 1 256 ? 9.198 12.547 -1.209 1.00 85.06 256 LEU A O 1
ATOM 2075 N N . ILE A 1 257 ? 10.235 12.153 0.746 1.00 88.69 257 ILE A N 1
ATOM 2076 C CA . ILE A 1 257 ? 9.062 12.317 1.609 1.00 88.69 257 ILE A CA 1
ATOM 2077 C C . ILE A 1 257 ? 9.463 12.820 2.997 1.00 88.69 257 ILE A C 1
ATOM 2079 O O . ILE A 1 257 ? 10.502 12.461 3.546 1.00 88.69 257 ILE A O 1
ATOM 2083 N N . THR A 1 258 ? 8.568 13.563 3.637 1.00 89.00 258 THR A N 1
ATOM 2084 C CA . THR A 1 258 ? 8.626 13.806 5.079 1.00 89.00 258 THR A CA 1
ATOM 2085 C C . THR A 1 258 ? 7.943 12.650 5.801 1.00 89.00 258 THR A C 1
ATOM 2087 O O . THR A 1 258 ? 6.716 12.546 5.821 1.00 89.00 258 THR A O 1
ATOM 2090 N N . VAL A 1 259 ? 8.751 11.761 6.383 1.00 90.75 259 VAL A N 1
ATOM 2091 C CA . VAL A 1 259 ? 8.268 10.604 7.150 1.00 90.75 259 VAL A CA 1
ATOM 2092 C C . VAL A 1 259 ? 7.599 11.084 8.451 1.00 90.75 259 VAL A C 1
ATOM 2094 O O . VAL A 1 259 ? 8.251 11.774 9.248 1.00 90.75 259 VAL A O 1
ATOM 2097 N N . PRO A 1 260 ? 6.338 10.696 8.718 1.00 90.44 260 PRO A N 1
ATOM 2098 C CA . PRO A 1 260 ? 5.559 11.225 9.832 1.00 90.44 260 PRO A CA 1
ATOM 2099 C C . PRO A 1 260 ? 6.159 10.791 11.175 1.00 90.44 260 PRO A C 1
ATOM 2101 O O . PRO A 1 260 ? 6.823 9.756 11.284 1.00 90.44 260 PRO A O 1
ATOM 2104 N N . LYS A 1 261 ? 5.949 11.590 12.226 1.00 89.56 261 LYS A N 1
ATOM 2105 C CA . LYS A 1 261 ? 6.378 11.261 13.593 1.00 89.56 261 LYS A CA 1
ATOM 2106 C C . LYS A 1 261 ? 5.167 10.844 14.419 1.00 89.56 261 LYS A C 1
ATOM 2108 O O . LYS A 1 261 ? 4.256 11.640 14.616 1.00 89.56 261 LYS A O 1
ATOM 2113 N N . LEU A 1 262 ? 5.178 9.603 14.906 1.00 91.38 262 LEU A N 1
ATOM 2114 C CA . LEU A 1 262 ? 4.186 9.146 15.876 1.00 91.38 262 LEU A CA 1
ATOM 2115 C C . LEU A 1 262 ? 4.475 9.714 17.277 1.00 91.38 262 LEU A C 1
ATOM 2117 O O . LEU A 1 262 ? 5.643 9.985 17.583 1.00 91.38 262 LEU A O 1
ATOM 2121 N N . PRO A 1 263 ? 3.441 9.859 18.129 1.00 89.69 263 PRO A N 1
ATOM 2122 C CA . PRO A 1 263 ? 3.591 10.282 19.520 1.00 89.69 263 PRO A CA 1
ATOM 2123 C C . PRO A 1 263 ? 4.531 9.397 20.350 1.00 89.69 263 PRO A C 1
ATOM 2125 O O . PRO A 1 263 ? 4.934 8.295 19.951 1.00 89.69 263 PRO A O 1
ATOM 2128 N N . ASP A 1 264 ? 4.883 9.871 21.547 1.00 88.25 264 ASP A N 1
ATOM 2129 C CA . ASP A 1 264 ? 5.781 9.128 22.428 1.00 88.25 264 ASP A CA 1
ATOM 2130 C C . ASP A 1 264 ? 5.147 7.861 23.013 1.00 88.25 264 ASP A C 1
ATOM 2132 O O . ASP A 1 264 ? 5.777 6.798 22.981 1.00 88.25 264 ASP A O 1
ATOM 2136 N N . ALA A 1 265 ? 3.877 7.951 23.398 1.00 90.12 265 ALA A N 1
ATOM 2137 C CA . ALA A 1 265 ? 3.056 6.847 23.879 1.00 90.12 265 ALA A CA 1
ATOM 2138 C C . ALA A 1 265 ? 1.822 6.634 22.977 1.00 90.12 265 ALA A C 1
ATOM 2140 O O . ALA A 1 265 ? 1.374 7.587 22.331 1.00 90.12 265 ALA A O 1
ATOM 2141 N N . PRO A 1 266 ? 1.275 5.405 22.904 1.00 91.75 266 PRO A N 1
ATOM 2142 C CA . PRO A 1 266 ? -0.002 5.165 22.235 1.00 91.75 266 PRO A CA 1
ATOM 2143 C C . PRO A 1 266 ? -1.153 5.890 22.968 1.00 91.75 266 PRO A C 1
ATOM 2145 O O . PRO A 1 266 ? -1.070 6.044 24.188 1.00 91.75 266 PRO A O 1
ATOM 2148 N N . PRO A 1 267 ? -2.228 6.306 22.268 1.00 91.25 267 PRO A N 1
ATOM 2149 C CA . PRO A 1 267 ? -3.412 6.893 22.904 1.00 91.25 267 PRO A CA 1
ATOM 2150 C C . PRO A 1 267 ? -4.071 5.944 23.912 1.00 91.25 267 PRO A C 1
ATOM 2152 O O . PRO A 1 267 ? -4.105 4.730 23.686 1.00 91.25 267 PRO A O 1
ATOM 2155 N N . ASN A 1 268 ? -4.651 6.489 24.987 1.00 91.94 268 ASN A N 1
ATOM 2156 C CA . ASN A 1 268 ? -5.473 5.707 25.902 1.00 91.94 268 ASN A CA 1
ATOM 2157 C C . ASN A 1 268 ? -6.948 5.754 25.476 1.00 91.94 268 ASN A C 1
ATOM 2159 O O . ASN A 1 268 ? -7.675 6.693 25.789 1.00 91.94 268 ASN A O 1
ATOM 2163 N N . PHE A 1 269 ? -7.413 4.711 24.786 1.00 93.62 269 PHE A N 1
ATOM 2164 C CA . PHE A 1 269 ? -8.787 4.658 24.270 1.00 93.62 269 PHE A CA 1
ATOM 2165 C C . PHE A 1 269 ? -9.877 4.592 25.346 1.00 93.62 269 PHE A C 1
ATOM 2167 O O . PHE A 1 269 ? -11.041 4.847 25.046 1.00 93.62 269 PHE A O 1
ATOM 2174 N N . GLU A 1 270 ? -9.526 4.276 26.594 1.00 89.06 270 GLU A N 1
ATOM 2175 C CA . GLU A 1 270 ? -10.472 4.296 27.715 1.00 89.06 270 GLU A CA 1
ATOM 2176 C C . GLU A 1 270 ? -10.709 5.720 28.247 1.00 89.06 270 GLU A C 1
ATOM 2178 O O . GLU A 1 270 ? -11.679 5.963 28.963 1.00 89.06 270 GLU A O 1
ATOM 2183 N N . GLN A 1 271 ? -9.860 6.682 27.868 1.00 90.25 271 GLN A N 1
ATOM 2184 C CA . GLN A 1 271 ? -9.967 8.085 28.257 1.00 90.25 271 GLN A CA 1
ATOM 2185 C C . GLN A 1 271 ? -10.415 8.931 27.066 1.00 90.25 271 GLN A C 1
ATOM 2187 O O . GLN A 1 271 ? -9.605 9.378 26.263 1.00 90.25 271 GLN A O 1
ATOM 2192 N N . GLN A 1 272 ? -11.716 9.214 26.953 1.00 85.56 272 GLN A N 1
ATOM 2193 C CA . GLN A 1 272 ? -12.240 9.978 25.809 1.00 85.56 272 GLN A CA 1
ATOM 2194 C C . GLN A 1 272 ? -11.686 11.404 25.683 1.00 85.56 272 GLN A C 1
ATOM 2196 O O . GLN A 1 272 ? -11.681 11.971 24.592 1.00 85.56 272 GLN A O 1
ATOM 2201 N N . SER A 1 273 ? -11.177 11.983 26.773 1.00 77.69 273 SER A N 1
ATOM 2202 C CA . SER A 1 273 ? -10.452 13.257 26.738 1.00 77.69 273 SER A CA 1
ATOM 2203 C C . SER A 1 273 ? -9.220 13.220 25.828 1.00 77.69 273 SER A C 1
ATOM 2205 O O . SER A 1 273 ? -8.871 14.247 25.247 1.00 77.69 273 SER A O 1
ATOM 2207 N N . ASP A 1 274 ? -8.593 12.053 25.646 1.00 77.94 274 ASP A N 1
ATOM 2208 C CA . ASP A 1 274 ? -7.406 11.899 24.800 1.00 77.94 274 ASP A CA 1
ATOM 2209 C C . ASP A 1 274 ? -7.719 12.090 23.315 1.00 77.94 274 ASP A C 1
ATOM 2211 O O . ASP A 1 274 ? -6.852 12.540 22.566 1.00 77.94 274 ASP A O 1
ATOM 2215 N N . LEU A 1 275 ? -8.961 11.835 22.882 1.00 78.75 275 LEU A N 1
AT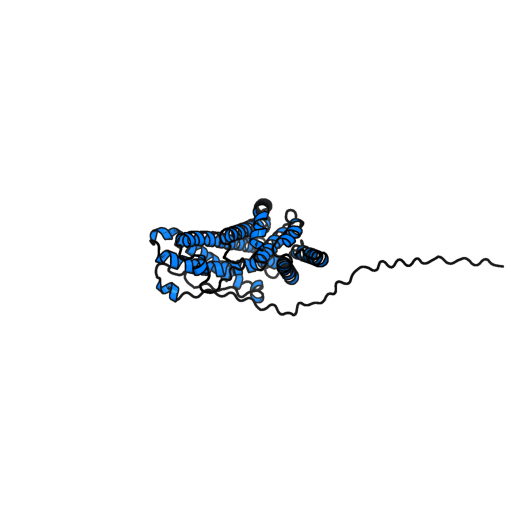OM 2216 C CA . LEU A 1 275 ? -9.380 12.123 21.510 1.00 78.75 275 LEU A CA 1
ATOM 2217 C C . LEU A 1 275 ? -9.343 13.630 21.220 1.00 78.75 275 LEU A C 1
ATOM 2219 O O . LEU A 1 275 ? -8.959 14.029 20.123 1.00 78.75 275 LEU A O 1
ATOM 2223 N N . GLY A 1 276 ? -9.694 14.473 22.197 1.00 73.81 276 GLY A N 1
ATOM 2224 C CA . GLY A 1 276 ? -9.626 15.932 22.056 1.00 73.81 276 GLY A CA 1
ATOM 2225 C C . GLY A 1 276 ? -8.195 16.456 21.888 1.00 73.81 276 GLY A C 1
ATOM 2226 O O . GLY A 1 276 ? -7.984 17.472 21.230 1.00 73.81 276 GLY A O 1
ATOM 2227 N N . ASN A 1 277 ? -7.216 15.728 22.430 1.00 75.94 277 ASN A N 1
ATOM 2228 C CA . ASN A 1 277 ? -5.790 16.043 22.331 1.00 75.94 277 ASN A CA 1
ATOM 2229 C C . ASN A 1 277 ? -5.107 15.355 21.136 1.00 75.94 277 ASN A C 1
ATOM 2231 O O . ASN A 1 277 ? -3.927 15.598 20.873 1.00 75.94 277 ASN A O 1
ATOM 2235 N N . TYR A 1 278 ? -5.813 14.476 20.421 1.00 82.12 278 TYR A N 1
ATOM 2236 C CA . TYR A 1 278 ? -5.235 13.703 19.333 1.00 82.12 278 TYR A CA 1
ATOM 2237 C C . TYR A 1 278 ? -5.047 14.553 18.073 1.00 82.12 278 TYR A C 1
ATOM 2239 O O . TYR A 1 278 ? -6.002 15.069 17.489 1.00 82.12 278 TYR A O 1
ATOM 2247 N N . GLN A 1 279 ? -3.801 14.629 17.605 1.00 77.44 279 GLN A N 1
ATOM 2248 C CA . GLN A 1 279 ? -3.455 15.241 16.329 1.00 77.44 279 GLN A CA 1
ATOM 2249 C C . GLN A 1 279 ? -2.979 14.173 15.341 1.00 77.44 279 GLN A C 1
ATOM 2251 O O . GLN A 1 279 ? -2.056 13.406 15.629 1.00 77.44 279 GLN A O 1
ATOM 2256 N N . ALA A 1 280 ? -3.604 14.146 14.161 1.00 79.75 280 ALA A N 1
ATOM 2257 C CA . ALA A 1 280 ? -3.221 13.246 13.082 1.00 79.75 280 ALA A CA 1
ATOM 2258 C C . ALA A 1 280 ? -1.771 13.533 12.645 1.00 79.75 280 ALA A C 1
ATOM 2260 O O . ALA A 1 280 ? -1.446 14.689 12.347 1.00 79.75 280 ALA A O 1
ATOM 2261 N N . PRO A 1 281 ? -0.888 12.521 12.575 1.00 75.69 281 PRO A N 1
ATOM 2262 C CA . PRO A 1 281 ? 0.451 12.719 12.042 1.00 75.69 281 PRO A CA 1
ATOM 2263 C C . PRO A 1 281 ? 0.387 13.118 10.560 1.00 75.69 281 PRO A C 1
ATOM 2265 O O . PRO A 1 281 ? -0.384 12.555 9.780 1.00 75.69 281 PRO A O 1
ATOM 2268 N N . VAL A 1 282 ? 1.198 14.098 10.161 1.00 73.62 282 VAL A N 1
ATOM 2269 C CA . VAL A 1 282 ? 1.185 14.656 8.799 1.00 73.62 282 VAL A CA 1
ATOM 2270 C C . VAL A 1 282 ? 2.325 14.068 7.970 1.00 73.62 282 VAL A C 1
ATOM 2272 O O . VAL A 1 282 ? 3.470 14.027 8.421 1.00 73.62 282 VAL A O 1
ATOM 2275 N N . ILE A 1 283 ? 2.015 13.656 6.738 1.00 73.69 283 ILE A N 1
ATOM 2276 C CA . ILE A 1 283 ? 3.001 13.353 5.693 1.00 73.69 283 ILE A CA 1
ATOM 2277 C C . ILE A 1 283 ? 3.000 14.500 4.695 1.00 73.69 283 ILE A C 1
ATOM 2279 O O . ILE A 1 283 ? 1.952 14.838 4.149 1.00 73.69 283 ILE A O 1
ATOM 2283 N N . VAL A 1 284 ? 4.180 15.043 4.409 1.00 75.12 284 VAL A N 1
ATOM 2284 C CA . VAL A 1 284 ? 4.383 16.022 3.335 1.00 75.12 284 VAL A CA 1
ATOM 2285 C C . VAL A 1 284 ? 5.288 15.395 2.283 1.00 75.12 284 VAL A C 1
ATOM 2287 O O . VAL A 1 284 ? 6.334 14.843 2.620 1.00 75.12 284 VAL A O 1
ATOM 2290 N N . MET A 1 285 ? 4.898 15.459 1.014 1.00 69.38 285 MET A N 1
ATOM 2291 C CA . MET A 1 285 ? 5.834 15.212 -0.082 1.00 69.38 285 MET A CA 1
ATOM 2292 C C . MET A 1 285 ? 6.385 16.562 -0.539 1.00 69.38 285 MET A C 1
ATOM 2294 O O . MET A 1 285 ? 5.584 17.484 -0.690 1.00 69.38 285 MET A O 1
ATOM 2298 N N . PRO A 1 286 ? 7.703 16.704 -0.750 1.00 60.41 286 PRO A N 1
ATOM 2299 C CA . PRO A 1 286 ? 8.234 17.847 -1.479 1.00 60.41 286 PRO A CA 1
ATOM 2300 C C . PRO A 1 286 ? 7.536 17.939 -2.841 1.00 60.41 286 PRO A C 1
ATOM 2302 O O . PRO A 1 286 ? 7.350 16.911 -3.505 1.00 60.41 286 PRO A O 1
ATOM 2305 N N . ASP A 1 287 ? 7.128 19.141 -3.247 1.00 47.94 287 ASP A N 1
ATOM 2306 C CA . ASP A 1 287 ? 6.587 19.352 -4.586 1.00 47.94 287 ASP A CA 1
ATOM 2307 C C . ASP A 1 287 ? 7.630 18.894 -5.609 1.00 47.94 287 ASP A C 1
ATOM 2309 O O . ASP A 1 287 ? 8.804 19.256 -5.543 1.00 47.94 287 ASP A O 1
ATOM 2313 N N . SER A 1 288 ? 7.220 18.026 -6.534 1.00 45.78 288 SER A N 1
ATOM 2314 C CA . SER A 1 288 ? 8.093 17.635 -7.637 1.00 45.78 288 SER A CA 1
ATOM 2315 C C . SER A 1 288 ? 8.216 18.847 -8.554 1.00 45.78 288 SER A C 1
ATOM 2317 O O . SER A 1 288 ? 7.239 19.186 -9.227 1.00 45.78 288 SER A O 1
ATOM 2319 N N . ASP A 1 289 ? 9.375 19.506 -8.569 1.00 32.09 289 ASP A N 1
ATOM 2320 C CA . ASP A 1 289 ? 9.621 20.619 -9.485 1.00 32.09 289 ASP A CA 1
ATOM 2321 C C . ASP A 1 289 ? 9.274 20.214 -10.936 1.00 32.09 289 ASP A C 1
ATOM 2323 O O . ASP A 1 289 ? 9.570 19.088 -11.354 1.00 32.09 289 ASP A O 1
ATOM 2327 N N . PRO A 1 290 ? 8.691 21.108 -11.759 1.00 38.75 290 PRO A N 1
ATOM 2328 C CA . PRO A 1 290 ? 8.365 20.822 -13.160 1.00 38.75 290 PRO A CA 1
ATOM 2329 C C . PRO A 1 290 ? 9.589 20.601 -14.071 1.00 38.75 290 PRO A C 1
ATOM 2331 O O . PRO A 1 290 ? 9.422 20.448 -15.280 1.00 38.75 290 PRO A O 1
ATOM 2334 N N . ALA A 1 291 ? 10.808 20.627 -13.525 1.00 35.78 291 ALA A N 1
ATOM 2335 C CA . ALA A 1 291 ? 12.058 20.708 -14.277 1.00 35.78 291 ALA A CA 1
ATOM 2336 C C . ALA A 1 291 ? 12.464 19.412 -15.004 1.00 35.78 291 ALA A C 1
ATOM 2338 O O . ALA A 1 291 ? 13.377 19.447 -15.815 1.00 35.78 291 ALA A O 1
ATOM 2339 N N . ASP A 1 292 ? 11.756 18.298 -14.801 1.00 36.47 292 ASP A N 1
ATOM 2340 C CA . ASP A 1 292 ? 12.013 17.026 -15.500 1.00 36.47 292 ASP A CA 1
ATOM 2341 C C . ASP A 1 292 ? 11.263 16.922 -16.853 1.00 36.47 292 ASP A C 1
ATOM 2343 O O . ASP A 1 292 ? 10.991 15.831 -17.364 1.00 36.47 292 ASP A O 1
ATOM 2347 N N . ASN A 1 293 ? 10.920 18.071 -17.449 1.00 33.38 293 ASN A N 1
ATOM 2348 C CA . ASN A 1 293 ? 10.582 18.193 -18.868 1.00 33.38 293 ASN A CA 1
ATOM 2349 C C . ASN A 1 293 ? 11.870 18.245 -19.705 1.00 33.38 293 ASN A C 1
ATOM 2351 O O . ASN A 1 293 ? 12.080 19.175 -20.481 1.00 33.38 293 ASN A O 1
ATOM 2355 N N . ASP A 1 294 ? 12.722 17.227 -19.588 1.00 35.41 294 ASP A N 1
ATOM 2356 C CA . ASP A 1 294 ? 13.695 16.976 -20.643 1.00 35.41 294 ASP A CA 1
ATOM 2357 C C . ASP A 1 294 ? 12.920 16.478 -21.862 1.00 35.41 294 ASP A C 1
ATOM 2359 O O . ASP A 1 294 ? 12.514 15.314 -21.969 1.00 35.41 294 ASP A O 1
ATOM 2363 N N . THR A 1 295 ? 12.688 17.407 -22.786 1.00 36.88 295 THR A N 1
ATOM 2364 C CA . THR A 1 295 ? 12.440 17.149 -24.199 1.00 36.88 295 THR A CA 1
ATOM 2365 C C . THR A 1 295 ? 13.637 16.411 -24.800 1.00 36.88 295 THR A C 1
ATOM 2367 O O . THR A 1 295 ? 14.364 16.946 -25.628 1.00 36.88 295 THR A O 1
ATOM 2370 N N . GLU A 1 296 ? 13.821 15.145 -24.439 1.00 33.34 296 GLU A N 1
ATOM 2371 C CA . GLU A 1 296 ? 14.380 14.185 -25.381 1.00 33.34 296 GLU A CA 1
ATOM 2372 C C . GLU A 1 296 ? 13.264 13.874 -26.376 1.00 33.34 296 GLU A C 1
ATOM 2374 O O . GLU A 1 296 ? 12.443 12.968 -26.194 1.00 33.34 296 GLU A O 1
ATOM 2379 N N . SER A 1 297 ? 13.197 14.704 -27.420 1.00 32.19 297 SER A N 1
ATOM 2380 C CA . SER A 1 297 ? 12.566 14.330 -28.676 1.00 32.19 297 SER A CA 1
ATOM 2381 C C . SER A 1 297 ? 13.007 12.910 -29.000 1.00 32.19 297 SER A C 1
ATOM 2383 O O . SER A 1 297 ? 14.202 12.649 -29.133 1.00 32.19 297 SER A O 1
ATOM 2385 N N . VAL A 1 298 ? 12.046 11.995 -29.086 1.00 36.19 298 VAL A N 1
ATOM 2386 C CA . VAL A 1 298 ? 12.259 10.668 -29.649 1.00 36.19 298 VAL A CA 1
ATOM 2387 C C . VAL A 1 298 ? 12.743 10.893 -31.080 1.00 36.19 298 VAL A C 1
ATOM 2389 O O . VAL A 1 298 ? 11.938 11.126 -31.982 1.00 36.19 298 VAL A O 1
ATOM 2392 N N . VAL A 1 299 ? 14.063 10.932 -31.268 1.00 34.56 299 VAL A N 1
ATOM 2393 C CA . VAL A 1 299 ? 14.664 10.945 -32.594 1.00 34.56 299 VAL A CA 1
ATOM 2394 C C . VAL A 1 299 ? 14.291 9.596 -33.177 1.00 34.56 299 VAL A C 1
ATOM 2396 O O . VAL A 1 299 ? 14.614 8.542 -32.633 1.00 34.56 299 VAL A O 1
ATOM 2399 N N . SER A 1 300 ? 13.449 9.655 -34.196 1.00 33.38 300 SER A N 1
ATOM 2400 C CA . SER A 1 300 ? 12.989 8.485 -34.912 1.00 33.38 300 SER A CA 1
ATOM 2401 C C . SER A 1 300 ? 14.192 7.931 -35.667 1.00 33.38 300 SER A C 1
ATOM 2403 O O . SER A 1 300 ? 14.654 8.572 -36.605 1.00 33.38 300 SER A O 1
ATOM 2405 N N . ASP A 1 301 ? 14.691 6.758 -35.277 1.00 33.00 301 ASP A N 1
ATOM 2406 C CA . ASP A 1 301 ? 15.587 5.947 -36.111 1.00 33.00 301 ASP A CA 1
ATOM 2407 C C . ASP A 1 301 ? 14.786 5.374 -37.291 1.00 33.00 301 ASP A C 1
ATOM 2409 O O . ASP A 1 301 ? 14.459 4.190 -37.369 1.00 33.00 301 ASP A O 1
ATOM 2413 N N . SER A 1 302 ? 14.406 6.254 -38.213 1.00 43.53 302 SER A N 1
ATOM 2414 C CA . SER A 1 302 ? 13.871 5.883 -39.516 1.00 43.53 302 SER A CA 1
ATOM 2415 C C . SER A 1 302 ? 14.518 6.752 -40.582 1.00 43.53 302 SER A C 1
ATOM 2417 O O . SER A 1 302 ? 13.938 7.715 -41.070 1.00 43.53 302 SER A O 1
ATOM 2419 N N . LEU A 1 303 ? 15.752 6.393 -40.925 1.00 36.19 303 LEU A N 1
ATOM 2420 C CA . LEU A 1 303 ? 16.375 6.747 -42.193 1.00 36.19 303 LEU A CA 1
ATOM 2421 C C . LEU A 1 303 ? 17.075 5.496 -42.729 1.00 36.19 303 LEU A C 1
ATOM 2423 O O . LEU A 1 303 ? 18.273 5.296 -42.557 1.00 36.19 303 LEU A O 1
ATOM 2427 N N . ILE A 1 304 ? 16.282 4.626 -43.353 1.00 37.59 304 ILE A N 1
ATOM 2428 C CA . ILE A 1 304 ? 16.791 3.696 -44.359 1.00 37.59 304 ILE A CA 1
ATOM 2429 C C . ILE A 1 304 ? 16.753 4.495 -45.663 1.00 37.59 304 ILE A C 1
ATOM 2431 O O . ILE A 1 304 ? 15.717 4.564 -46.320 1.00 37.59 304 ILE A O 1
ATOM 2435 N N . ASP A 1 305 ? 17.851 5.172 -45.986 1.00 31.19 305 ASP A N 1
ATOM 2436 C CA . ASP A 1 305 ? 18.032 5.782 -47.300 1.00 31.19 305 ASP A CA 1
ATOM 2437 C C . ASP A 1 305 ? 18.458 4.670 -48.268 1.00 31.19 305 ASP A C 1
ATOM 2439 O O . ASP A 1 305 ? 19.560 4.127 -48.182 1.00 31.19 305 ASP A O 1
ATOM 2443 N N . THR A 1 306 ? 17.532 4.254 -49.130 1.00 37.38 306 THR A N 1
ATOM 2444 C CA . THR A 1 306 ? 17.822 3.386 -50.276 1.00 37.38 306 THR A CA 1
ATOM 2445 C C . THR A 1 306 ? 17.885 4.272 -51.507 1.00 37.38 306 THR A C 1
ATOM 2447 O O . THR A 1 306 ? 16.927 4.385 -52.265 1.00 37.38 306 THR A O 1
ATOM 2450 N N . THR A 1 307 ? 19.030 4.918 -51.704 1.00 37.38 307 THR A N 1
ATOM 2451 C CA . THR A 1 307 ? 19.396 5.490 -52.997 1.00 37.38 307 THR A CA 1
ATOM 2452 C C . THR A 1 307 ? 20.362 4.541 -53.696 1.00 37.38 307 THR A C 1
ATOM 2454 O O . THR A 1 307 ? 21.530 4.378 -53.351 1.00 37.38 307 THR A O 1
ATOM 2457 N N . GLU A 1 308 ? 19.793 3.840 -54.667 1.00 35.62 308 GLU A N 1
ATOM 2458 C CA . GLU A 1 308 ? 20.443 2.960 -55.624 1.00 35.62 308 GLU A CA 1
ATOM 2459 C C . GLU A 1 308 ? 21.420 3.781 -56.485 1.00 35.62 308 GLU A C 1
ATOM 2461 O O . GLU A 1 308 ? 21.016 4.598 -57.313 1.00 35.62 308 GLU A O 1
ATOM 2466 N N . ALA A 1 309 ? 22.725 3.605 -56.268 1.00 35.31 309 ALA A N 1
ATOM 2467 C CA . ALA A 1 309 ? 23.752 4.152 -57.146 1.00 35.31 309 ALA A CA 1
ATOM 2468 C C . ALA A 1 309 ? 23.926 3.215 -58.352 1.00 35.31 309 ALA A C 1
ATOM 2470 O O . ALA A 1 309 ? 24.448 2.107 -58.222 1.00 35.31 309 ALA A O 1
ATOM 2471 N N . ALA A 1 310 ? 23.480 3.660 -59.527 1.00 42.19 310 ALA A N 1
ATOM 2472 C CA . ALA A 1 310 ? 23.735 2.976 -60.791 1.00 42.19 310 ALA A CA 1
ATOM 2473 C C . ALA A 1 310 ? 25.255 2.906 -61.079 1.00 42.19 310 ALA A C 1
ATOM 2475 O O . ALA A 1 310 ? 25.955 3.905 -60.886 1.00 42.19 310 ALA A O 1
ATOM 2476 N N . PRO A 1 311 ? 25.791 1.765 -61.551 1.00 51.78 311 PRO A N 1
ATOM 2477 C CA . PRO A 1 311 ? 27.201 1.657 -61.916 1.00 51.78 311 PRO A CA 1
ATOM 2478 C C . PRO A 1 311 ? 27.507 2.417 -63.224 1.00 51.78 311 PRO A C 1
ATOM 2480 O O . PRO A 1 311 ? 26.652 2.479 -64.112 1.00 51.78 311 PRO A O 1
ATOM 2483 N N . PRO A 1 312 ? 28.718 2.987 -63.378 1.00 51.78 312 PRO A N 1
ATOM 2484 C CA . PRO A 1 312 ? 29.088 3.748 -64.567 1.00 51.78 312 PRO A CA 1
ATOM 2485 C C . PRO A 1 312 ? 29.249 2.854 -65.807 1.00 51.78 312 PRO A C 1
ATOM 2487 O O . PRO A 1 312 ? 29.803 1.755 -65.747 1.00 51.78 312 PRO A O 1
ATOM 2490 N N . ILE A 1 313 ? 28.768 3.366 -66.941 1.00 54.78 313 ILE A N 1
ATOM 2491 C CA . ILE A 1 313 ? 28.885 2.782 -68.284 1.00 54.78 313 ILE A CA 1
ATOM 2492 C C . ILE A 1 313 ? 30.354 2.883 -68.746 1.00 54.78 313 ILE A C 1
ATOM 2494 O O . ILE A 1 313 ? 30.917 3.975 -68.663 1.00 54.78 313 ILE A O 1
ATOM 2498 N N . PRO A 1 314 ? 30.991 1.811 -69.254 1.00 54.91 314 PRO A N 1
ATOM 2499 C CA . PRO A 1 314 ? 32.328 1.904 -69.841 1.00 54.91 314 PRO A CA 1
ATOM 2500 C C . PRO A 1 314 ? 32.294 2.610 -71.206 1.00 54.91 314 PRO A C 1
ATOM 2502 O O . PRO A 1 314 ? 31.538 2.209 -72.092 1.00 54.91 314 PRO A O 1
ATOM 2505 N N . GLU A 1 315 ? 33.139 3.624 -71.395 1.00 53.59 315 GLU A N 1
ATOM 2506 C CA . GLU A 1 315 ? 33.425 4.209 -72.711 1.00 53.59 315 GLU A CA 1
ATOM 2507 C C . GLU A 1 315 ? 34.176 3.193 -73.592 1.00 53.59 315 GLU A C 1
ATOM 2509 O O . GLU A 1 315 ? 35.193 2.623 -73.189 1.00 53.59 315 GLU A O 1
ATOM 2514 N N . LEU A 1 316 ? 33.669 2.961 -74.807 1.00 48.62 316 LEU A N 1
ATOM 2515 C CA . LEU A 1 316 ? 34.360 2.208 -75.855 1.00 48.62 316 LEU A CA 1
ATOM 2516 C C . LEU A 1 316 ? 35.331 3.143 -76.598 1.00 48.62 316 LEU A C 1
ATOM 2518 O O . LEU A 1 316 ? 34.912 4.229 -77.003 1.00 48.62 316 LEU A O 1
ATOM 2522 N N . PRO A 1 317 ? 36.594 2.743 -76.825 1.00 56.47 317 PRO A N 1
ATOM 2523 C CA . PRO A 1 317 ? 37.521 3.525 -77.632 1.00 56.47 317 PRO A CA 1
ATOM 2524 C C . PRO A 1 317 ? 37.168 3.441 -79.126 1.00 56.47 317 PRO A C 1
ATOM 2526 O O . PRO A 1 317 ? 36.762 2.383 -79.616 1.00 56.47 317 PRO A O 1
ATOM 2529 N N . HIS A 1 318 ? 37.342 4.564 -79.827 1.00 54.19 318 HIS A N 1
ATOM 2530 C CA . HIS A 1 318 ? 37.410 4.629 -81.290 1.00 54.19 318 HIS A CA 1
ATOM 2531 C C . HIS A 1 318 ? 38.706 4.011 -81.823 1.00 54.19 318 HIS A C 1
ATOM 2533 O O . HIS A 1 318 ? 39.752 4.169 -81.151 1.00 54.19 318 HIS A O 1
#

pLDDT: mean 89.05, std 17.45, range [31.19, 98.94]

Sequence (318 aa):
MSLTDKEYHNLTISISKAVSNHEMPIKVKHVRASIIGTFHSKGGHAFWAIAIRQPIQENRIVAWKFCHLLHKILREGHPLCCQHSMRHRGMLIEAGKLWGHLNDGYGICIKHYTKLLVTKLEFHDRNPRIPGSLALKPGELERIGEGDINFYFQLAVEIFDYLDDIVALQATIFNSITTFCVSSMTSAGQCRLAPLIPCVQDSNPLYDFVVRIMFKLHANLPSDLLTGHRERFRTLFHQLKSFYNQSRNLQYFVNLITVPKLPDAPPNFEQQSDLGNYQAPVIVMPDSDPADNDTESVVSDSLIDTTEAAPPIPELPH